Protein AF-A0A7S1S7K6-F1 (afdb_monomer)

Sequence (291 aa):
SNSEASPALLRSWQHMASEALSNLPAGALDLHRSSCEELQIARVYHRHQTQISLLNGYNSGDDQSDEDEEEGRLFTERYHHDNGRQKYFRTYQAVPAKGPHPAYQRMIEEKHFDIGGVCRVDSHFGLGQPYLSRKHFYENQRLKSEQLFFVEDERTMQARKTGHWREYYEGGNIKVEMQYDANGMRCGFCKRYGPDGALEWVKDYTKDYQERVGEFNAKKGKIEFSAAEAAAVLGYLDGKMPKDASEVDRVYRKVCMPLHPDKSPDPDANEKFIEVSRAREVLLRFFSEQK

Secondary structure (DSSP, 8-state):
---PPPTTTTHHHHHHHHHHTTT--TT---TTTS-HHHHHHTT-----------S----TTS--HHHHHHTTS-EEEEEE-TTSSEEEEEEEEEEPP-TTSPPEEEEEEEEEE-TTS-EEEEEEE-TT--EEEEEEE-TTS-EEEEEEEEEEETTTTEEEEEEEEEEE-TTS-EEEEEEE-TTS-EEEEEEEE-TTS-EEEEEE--S-HHHHHHHHHHHHTT-PPPHHHHHHHTT--TTPPPSSHHHHHHHHHHHHHHHSTTT---TTHHHHHHHHHHHHHHHHHHHHHT-

InterPro domains:
  IPR001623 DnaJ domain [PF00226] (244-283)
  IPR001623 DnaJ domain [PS50076] (229-291)
  IPR001623 DnaJ domain [SM00271] (228-288)
  IPR001623 DnaJ domain [cd06257] (242-283)
  IPR036869 Chaperone J-domain superfamily [G3DSA:1.10.287.110] (232-284)
  IPR036869 Chaperone J-domain superfamily [SSF46565] (237-284)

Solvent-accessible surface area (backbone atoms only — not comparable to full-atom values): 16944 Å² total; per-residue (Å²): 134,90,85,86,84,78,78,72,75,68,56,66,64,56,55,65,60,57,67,73,65,74,75,69,62,94,86,67,82,51,88,89,76,56,51,73,68,60,37,53,75,70,68,59,80,80,84,76,79,79,81,80,83,78,72,92,52,78,43,90,87,71,64,59,58,66,60,37,39,74,72,65,60,36,48,74,52,78,40,63,42,98,86,69,38,53,31,34,38,38,32,27,32,80,42,73,58,62,84,99,43,77,56,50,64,40,70,34,36,38,40,35,30,43,96,85,58,41,56,38,37,42,39,38,30,34,68,99,46,58,42,38,38,40,36,31,35,38,90,86,68,39,60,33,31,41,40,34,27,39,46,79,34,73,85,81,62,44,62,43,49,23,47,60,33,39,32,32,38,93,88,61,43,57,31,35,39,38,32,27,37,97,84,44,45,76,29,44,68,30,38,33,32,39,93,88,58,49,78,74,44,78,46,80,38,68,65,53,68,66,57,54,49,47,54,50,49,60,60,56,74,73,68,86,64,54,62,63,55,16,26,40,66,71,68,30,64,93,81,42,71,73,92,45,57,68,53,45,53,55,48,49,55,62,64,43,56,64,33,32,77,94,70,33,92,53,82,60,29,58,55,54,40,54,52,46,54,49,21,46,51,45,44,41,49,52,56,61,75,73,110

Mean predicted aligned error: 18.18 Å

Organism: Alexandrium catenella (NCBI:txid2925)

Radius of gyration: 29.09 Å; Cα contacts (8 Å, |Δi|>4): 433; chains: 1; bounding box: 72×58×82 Å

Structure (mmCIF, N/CA/C/O backbone):
data_AF-A0A7S1S7K6-F1
#
_entry.id   AF-A0A7S1S7K6-F1
#
loop_
_atom_site.group_PDB
_atom_site.id
_atom_site.type_symbol
_atom_site.label_atom_id
_atom_site.label_alt_id
_atom_site.label_comp_id
_atom_site.label_asym_id
_atom_site.label_entity_id
_atom_site.label_seq_id
_atom_site.pdbx_PDB_ins_code
_atom_site.Cartn_x
_atom_site.Cartn_y
_atom_site.Cartn_z
_atom_site.occupancy
_atom_site.B_iso_or_equiv
_atom_site.auth_seq_id
_atom_site.auth_comp_id
_atom_site.auth_asym_id
_atom_site.auth_atom_id
_atom_site.pdbx_PDB_model_num
ATOM 1 N N . SER A 1 1 ? 0.937 37.410 -21.593 1.00 37.62 1 SER A N 1
ATOM 2 C CA . SER A 1 1 ? -0.380 37.816 -22.118 1.00 37.62 1 SER A CA 1
ATOM 3 C C . SER A 1 1 ? -1.032 36.596 -22.743 1.00 37.62 1 SER A C 1
ATOM 5 O O . SER A 1 1 ? -0.425 35.981 -23.607 1.00 37.62 1 SER A O 1
ATOM 7 N N . ASN A 1 2 ? -2.212 36.215 -22.245 1.00 46.38 2 ASN A N 1
ATOM 8 C CA . ASN A 1 2 ? -3.068 35.168 -22.816 1.00 46.38 2 ASN A CA 1
ATOM 9 C C . ASN A 1 2 ? -3.596 35.584 -24.199 1.00 46.38 2 ASN A C 1
ATOM 11 O O . ASN A 1 2 ? -3.828 36.772 -24.421 1.00 46.38 2 ASN A O 1
ATOM 15 N N . SER A 1 3 ? -3.898 34.614 -25.066 1.00 42.06 3 SER A N 1
ATOM 16 C CA . SER A 1 3 ? -4.917 34.781 -26.110 1.00 42.06 3 SER A CA 1
ATOM 17 C C . SER A 1 3 ? -5.749 33.502 -26.242 1.00 42.06 3 SER A C 1
ATOM 19 O O . SER A 1 3 ? -5.249 32.472 -26.690 1.00 42.06 3 SER A O 1
ATOM 21 N N . GLU A 1 4 ? -7.008 33.589 -25.818 1.00 45.12 4 GLU A N 1
ATOM 22 C CA . GLU A 1 4 ? -8.062 32.578 -25.949 1.00 45.12 4 GLU A CA 1
ATOM 23 C C . GLU A 1 4 ? -8.644 32.542 -27.374 1.00 45.12 4 GLU A C 1
ATOM 25 O O . GLU A 1 4 ? -8.721 33.566 -28.056 1.00 45.12 4 GLU A O 1
ATOM 30 N N . ALA A 1 5 ? -9.098 31.361 -27.808 1.00 42.62 5 ALA A N 1
ATOM 31 C CA . ALA A 1 5 ? -9.846 31.158 -29.050 1.00 42.62 5 ALA A CA 1
ATOM 32 C C . ALA A 1 5 ? -11.371 31.298 -28.836 1.00 42.62 5 ALA A C 1
ATOM 34 O O . ALA A 1 5 ? -11.898 31.026 -27.760 1.00 42.62 5 ALA A O 1
ATOM 35 N N . SER A 1 6 ? -12.072 31.744 -29.887 1.00 45.03 6 SER A N 1
ATOM 36 C CA . SER A 1 6 ? -13.402 32.371 -29.835 1.00 45.03 6 SER A CA 1
ATOM 37 C C . SER A 1 6 ? -14.610 31.408 -29.677 1.00 45.03 6 SER A C 1
ATOM 39 O O . SER A 1 6 ? -14.619 30.331 -30.278 1.00 45.03 6 SER A O 1
ATOM 41 N N . PRO A 1 7 ? -15.693 31.809 -28.966 1.00 46.78 7 PRO A N 1
ATOM 42 C CA . PRO A 1 7 ? -16.796 30.945 -28.495 1.00 46.78 7 PRO A CA 1
ATOM 43 C C . PRO A 1 7 ? -17.835 30.497 -29.542 1.00 46.78 7 PRO A C 1
ATOM 45 O O . PRO A 1 7 ? -18.874 29.942 -29.177 1.00 46.78 7 PRO A O 1
ATOM 48 N N . ALA A 1 8 ? -17.628 30.775 -30.830 1.00 45.84 8 ALA A N 1
ATOM 49 C CA . ALA A 1 8 ? -18.658 30.559 -31.852 1.00 45.84 8 ALA A CA 1
ATOM 50 C C . ALA A 1 8 ? -18.812 29.082 -32.271 1.00 45.84 8 ALA A C 1
ATOM 52 O O . ALA A 1 8 ? -19.918 28.645 -32.580 1.00 45.84 8 ALA A O 1
ATOM 53 N N . LEU A 1 9 ? -17.733 28.293 -32.231 1.00 43.66 9 LEU A N 1
ATOM 54 C CA . LEU A 1 9 ? -17.736 26.895 -32.693 1.00 43.66 9 LEU A CA 1
ATOM 55 C C . LEU A 1 9 ? -18.334 25.903 -31.676 1.00 43.66 9 LEU A C 1
ATOM 57 O O . LEU A 1 9 ? -18.841 24.858 -32.068 1.00 43.66 9 LEU A O 1
ATOM 61 N N . LEU A 1 10 ? -18.359 26.251 -30.384 1.00 40.31 10 LEU A N 1
ATOM 62 C CA . LEU A 1 10 ? -18.945 25.427 -29.312 1.00 40.31 10 LEU A CA 1
ATOM 63 C C . LEU A 1 10 ? -20.485 25.429 -29.302 1.00 40.31 10 LEU A C 1
ATOM 65 O O . LEU A 1 10 ? -21.096 24.532 -28.723 1.00 40.31 10 LEU A O 1
ATOM 69 N N . ARG A 1 11 ? -21.132 26.406 -29.955 1.00 43.38 11 ARG A N 1
ATOM 70 C CA . ARG A 1 11 ? -22.598 26.564 -29.905 1.00 43.38 11 ARG A CA 1
ATOM 71 C C . ARG A 1 11 ? -23.362 25.644 -30.859 1.00 43.38 11 ARG A C 1
ATOM 73 O O . ARG A 1 11 ? -24.525 25.355 -30.598 1.00 43.38 11 ARG A O 1
ATOM 80 N N . SER A 1 12 ? -22.747 25.158 -31.939 1.00 43.72 12 SER A N 1
ATOM 81 C CA . SER A 1 12 ? -23.456 24.313 -32.917 1.00 43.72 12 SER A CA 1
ATOM 82 C C . SER A 1 12 ? -23.661 22.873 -32.432 1.00 43.72 12 SER A C 1
ATOM 84 O O . SER A 1 12 ? -24.677 22.259 -32.750 1.00 43.72 12 SER A O 1
ATOM 86 N N . TRP A 1 13 ? -22.758 22.356 -31.595 1.00 37.75 13 TRP A N 1
ATOM 87 C CA . TRP A 1 13 ? -22.842 20.998 -31.042 1.00 37.75 13 TRP A CA 1
ATOM 88 C C . TRP A 1 13 ? -23.876 20.876 -29.913 1.00 37.75 13 TRP A C 1
ATOM 90 O O . TRP A 1 13 ? -24.496 19.827 -29.748 1.00 37.75 13 TRP A O 1
ATOM 100 N N . GLN A 1 14 ? -24.124 21.962 -29.174 1.00 43.00 14 GLN A N 1
ATOM 101 C CA . GLN A 1 14 ? -25.123 21.997 -28.099 1.00 43.00 14 GLN A CA 1
ATOM 102 C C . GLN A 1 14 ? -26.566 21.888 -28.616 1.00 43.00 14 GLN A C 1
ATOM 104 O O . GLN A 1 14 ? -27.420 21.337 -27.922 1.00 43.00 14 GLN A O 1
ATOM 109 N N . HIS A 1 15 ? -26.846 22.360 -29.834 1.00 40.38 15 HIS A N 1
ATOM 110 C CA . HIS A 1 15 ? -28.205 22.330 -30.375 1.00 40.38 15 HIS A CA 1
ATOM 111 C C . HIS A 1 15 ? -28.664 20.927 -30.792 1.00 40.38 15 HIS A C 1
ATOM 113 O O . HIS A 1 15 ? -29.816 20.585 -30.543 1.00 40.38 15 HIS A O 1
ATOM 119 N N . MET A 1 16 ? -27.777 20.079 -31.329 1.00 39.75 16 MET A N 1
ATOM 120 C CA . MET A 1 16 ? -28.169 18.723 -31.748 1.00 39.75 16 MET A CA 1
ATOM 121 C C . MET A 1 16 ? -28.419 17.768 -30.569 1.00 39.75 16 MET A C 1
ATOM 123 O O . MET A 1 16 ? -29.293 16.910 -30.649 1.00 39.75 16 MET A O 1
ATOM 127 N N . ALA A 1 17 ? -27.715 17.938 -29.443 1.00 41.41 17 ALA A N 1
ATOM 128 C CA . ALA A 1 17 ? -27.966 17.144 -28.235 1.00 41.41 17 ALA A CA 1
ATOM 129 C C . ALA A 1 17 ? -29.287 17.532 -27.540 1.00 41.41 17 ALA A C 1
ATOM 131 O O . ALA A 1 17 ? -29.913 16.708 -26.876 1.00 41.41 17 ALA A O 1
ATOM 132 N N . SER A 1 18 ? -29.732 18.781 -27.716 1.00 44.28 18 SER A N 1
ATOM 133 C CA . SER A 1 18 ? -30.951 19.310 -27.098 1.00 44.28 18 SER A CA 1
ATOM 134 C C . SER A 1 18 ? -32.240 18.706 -27.664 1.00 44.28 18 SER A C 1
ATOM 136 O O . SER A 1 18 ? -33.223 18.618 -26.933 1.00 44.28 18 SER A O 1
ATOM 138 N N . GLU A 1 19 ? -32.270 18.310 -28.939 1.00 41.19 19 GLU A N 1
ATOM 139 C CA . GLU A 1 19 ? -33.489 17.778 -29.571 1.00 41.19 19 GLU A CA 1
ATOM 140 C C . GLU A 1 19 ? -33.736 16.294 -29.269 1.00 41.19 19 GLU A C 1
ATOM 142 O O . GLU A 1 19 ? -34.886 15.867 -29.252 1.00 41.19 19 GLU A O 1
ATOM 147 N N . ALA A 1 20 ? -32.699 15.512 -28.950 1.00 45.69 20 ALA A N 1
ATOM 148 C CA . ALA A 1 20 ? -32.858 14.098 -28.591 1.00 45.69 20 ALA A CA 1
ATOM 149 C C . ALA A 1 20 ? -33.352 13.881 -27.142 1.00 45.69 20 ALA A C 1
ATOM 151 O O . ALA A 1 20 ? -33.878 12.817 -26.820 1.00 45.69 20 ALA A O 1
ATOM 152 N N . LEU A 1 21 ? -33.209 14.887 -26.270 1.00 44.03 21 LEU A N 1
ATOM 153 C CA . LEU A 1 21 ? -33.553 14.824 -24.840 1.00 44.03 21 LEU A CA 1
ATOM 154 C C . LEU A 1 21 ? -35.007 15.217 -24.520 1.00 44.03 21 LEU A C 1
ATOM 156 O O . LEU A 1 21 ? -35.441 15.082 -23.379 1.00 44.03 21 LEU A O 1
ATOM 160 N N . SER A 1 22 ? -35.778 15.703 -25.496 1.00 48.22 22 SER A N 1
ATOM 161 C CA . SER A 1 22 ? -37.138 16.219 -25.273 1.00 48.22 22 SER A CA 1
ATOM 162 C C . SER A 1 22 ?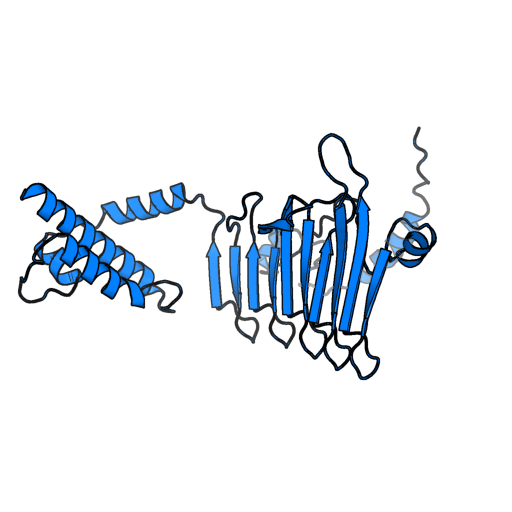 -38.235 15.143 -25.214 1.00 48.22 22 SER A C 1
ATOM 164 O O . SER A 1 22 ? -39.386 15.480 -24.955 1.00 48.22 22 SER A O 1
ATOM 166 N N . ASN A 1 23 ? -37.892 13.860 -25.392 1.00 50.25 23 ASN A N 1
ATOM 167 C CA . ASN A 1 23 ? -38.850 12.744 -25.458 1.00 50.25 23 ASN A CA 1
ATOM 168 C C . ASN A 1 23 ? -38.707 11.712 -24.322 1.00 50.25 23 ASN A C 1
ATOM 170 O O . ASN A 1 23 ? -39.008 10.532 -24.510 1.00 50.25 23 ASN A O 1
ATOM 174 N N . LEU A 1 24 ? -38.261 12.121 -23.130 1.00 51.03 24 LEU A N 1
ATOM 175 C CA . LEU A 1 24 ? -38.328 11.239 -21.961 1.00 51.03 24 LEU A CA 1
ATOM 176 C C . LEU A 1 24 ? -39.792 11.090 -21.489 1.00 51.03 24 LEU A C 1
ATOM 178 O O . LEU A 1 24 ? -40.491 12.096 -21.345 1.00 51.03 24 LEU A O 1
ATOM 182 N N . PRO A 1 25 ? -40.288 9.862 -21.247 1.00 50.22 25 PRO A N 1
ATOM 183 C CA . PRO A 1 25 ? -41.650 9.646 -20.767 1.00 50.22 25 PRO A CA 1
ATOM 184 C C . PRO A 1 25 ? -41.848 10.247 -19.368 1.00 50.22 25 PRO A C 1
ATOM 186 O O . PRO A 1 25 ? -40.935 10.253 -18.540 1.00 50.22 25 PRO A O 1
ATOM 189 N N . ALA A 1 26 ? -43.060 10.741 -19.098 1.00 46.44 26 ALA A N 1
ATOM 190 C CA . ALA A 1 26 ? -43.412 11.378 -17.831 1.00 46.44 26 ALA A CA 1
ATOM 191 C C . ALA A 1 26 ? -43.138 10.433 -16.642 1.00 46.44 26 ALA A C 1
ATOM 193 O O . ALA A 1 26 ? -43.781 9.392 -16.511 1.00 46.44 26 ALA A O 1
ATOM 194 N N . GLY A 1 27 ? -42.168 10.802 -15.797 1.00 56.09 27 GLY A N 1
ATOM 195 C CA . GLY A 1 27 ? -41.709 10.016 -14.643 1.00 56.09 27 GLY A CA 1
ATOM 196 C C . GLY A 1 27 ? -40.282 9.456 -14.750 1.00 56.09 27 GLY A C 1
ATOM 197 O O . GLY A 1 27 ? -39.795 8.886 -13.777 1.00 56.09 27 GLY A O 1
ATOM 198 N N . ALA A 1 28 ? -39.594 9.618 -15.884 1.00 49.66 28 ALA A N 1
ATOM 199 C CA . ALA A 1 28 ? -38.178 9.267 -16.010 1.00 49.66 28 ALA A CA 1
ATOM 200 C C . ALA A 1 28 ? -37.267 10.360 -15.411 1.00 49.66 28 ALA A C 1
ATOM 202 O O . ALA A 1 28 ? -37.459 11.547 -15.668 1.00 49.66 28 ALA A O 1
ATOM 203 N N . LEU A 1 29 ? -36.273 9.952 -14.614 1.00 49.00 29 LEU A N 1
ATOM 204 C CA . LEU A 1 29 ? -35.295 10.842 -13.977 1.00 49.00 29 LEU A CA 1
ATOM 205 C C . LEU A 1 29 ? -34.155 11.161 -14.962 1.00 49.00 29 LEU A C 1
ATOM 207 O O . LEU A 1 29 ? -33.477 10.248 -15.434 1.00 49.00 29 LEU A O 1
ATOM 211 N N . ASP A 1 30 ? -33.933 12.440 -15.268 1.00 62.78 30 ASP A N 1
ATOM 212 C CA . ASP A 1 30 ? -32.821 12.891 -16.114 1.00 62.78 30 ASP A CA 1
ATOM 213 C C . ASP A 1 30 ? -31.560 13.071 -15.258 1.00 62.78 30 ASP A C 1
ATOM 215 O O . ASP A 1 30 ? -31.391 14.081 -14.577 1.00 62.78 30 ASP A O 1
ATOM 219 N N . LEU A 1 31 ? -30.646 12.099 -15.312 1.00 46.97 31 LEU A N 1
ATOM 220 C CA . LEU A 1 31 ? -29.424 12.084 -14.497 1.00 46.97 31 LEU A CA 1
ATOM 221 C C . LEU A 1 31 ? -28.515 13.310 -14.700 1.00 46.97 31 LEU A C 1
ATOM 223 O O . LEU A 1 31 ? -27.678 13.585 -13.842 1.00 46.97 31 LEU A O 1
ATOM 227 N N . HIS A 1 32 ? -28.650 14.033 -15.816 1.00 48.22 32 HIS A N 1
ATOM 228 C CA . HIS A 1 32 ? -27.803 15.180 -16.143 1.00 48.22 32 HIS A CA 1
ATOM 229 C C . HIS A 1 32 ? -28.437 16.529 -15.791 1.00 48.22 32 HIS A C 1
ATOM 231 O O . HIS A 1 32 ? -27.714 17.519 -15.669 1.00 48.22 32 HIS A O 1
ATOM 237 N N . ARG A 1 33 ? -29.765 16.584 -15.633 1.00 52.34 33 ARG A N 1
ATOM 238 C CA . ARG A 1 33 ? -30.502 17.813 -15.289 1.00 52.34 33 ARG A CA 1
ATOM 239 C C . ARG A 1 33 ? -31.132 17.794 -13.899 1.00 52.34 33 ARG A C 1
ATOM 241 O O . ARG A 1 33 ? -31.390 18.870 -13.365 1.00 52.34 33 ARG A O 1
ATOM 248 N N . SER A 1 34 ? -31.385 16.619 -13.325 1.00 58.56 34 SER A N 1
ATOM 249 C CA . SER A 1 34 ? -31.979 16.488 -11.994 1.00 58.56 34 SER A CA 1
ATOM 250 C C . SER A 1 34 ? -31.049 17.020 -10.909 1.00 58.56 34 SER A C 1
ATOM 252 O O . SER A 1 34 ? -29.834 16.810 -10.929 1.00 58.56 34 SER A O 1
ATOM 254 N N . SER A 1 35 ? -31.636 17.720 -9.942 1.00 57.41 35 SER A N 1
ATOM 255 C CA . SER A 1 35 ? -30.901 18.246 -8.798 1.00 57.41 35 SER A CA 1
ATOM 256 C C . SER A 1 35 ? -30.403 17.120 -7.885 1.00 57.41 35 SER A C 1
ATOM 258 O O . SER A 1 35 ? -30.927 16.003 -7.868 1.00 57.41 35 SER A O 1
ATOM 260 N N . CYS A 1 36 ? -29.381 17.423 -7.080 1.00 43.59 36 CYS A N 1
ATOM 261 C CA . CYS A 1 36 ? -28.809 16.469 -6.129 1.00 43.59 36 CYS A CA 1
ATOM 262 C C . CYS A 1 36 ? -29.862 15.946 -5.130 1.00 43.59 36 CYS A C 1
ATOM 264 O O . CYS A 1 36 ? -29.853 14.768 -4.785 1.00 43.59 36 CYS A O 1
ATOM 266 N N . GLU A 1 37 ? -30.805 16.793 -4.711 1.00 47.59 37 GLU A N 1
ATOM 267 C CA . GLU A 1 37 ? -31.884 16.436 -3.780 1.00 47.59 37 GLU A CA 1
ATOM 268 C C . GLU A 1 37 ? -32.899 15.473 -4.421 1.00 47.59 37 GLU A C 1
ATOM 270 O O . GLU A 1 37 ? -33.288 14.483 -3.801 1.00 47.59 37 GLU A O 1
ATOM 275 N N . GLU A 1 38 ? -33.258 15.679 -5.692 1.00 50.22 38 GLU A N 1
ATOM 276 C CA . GLU A 1 38 ? -34.143 14.775 -6.446 1.00 50.22 38 GLU A CA 1
ATOM 277 C C . GLU A 1 38 ? -33.496 13.400 -6.682 1.00 50.22 38 GLU A C 1
ATOM 279 O O . GLU A 1 38 ? -34.147 12.364 -6.518 1.00 50.22 38 GLU A O 1
ATOM 284 N N . LEU A 1 39 ? -32.194 13.372 -6.993 1.00 48.47 39 LEU A N 1
ATOM 285 C CA . LEU A 1 39 ? -31.417 12.136 -7.161 1.00 48.47 39 LEU A CA 1
ATOM 286 C C . LEU A 1 39 ? -31.282 11.353 -5.839 1.00 48.47 39 LEU A C 1
ATOM 288 O O . LEU A 1 39 ? -31.309 10.118 -5.838 1.00 48.47 39 LEU A O 1
ATOM 292 N N . GLN A 1 40 ? -31.202 12.059 -4.705 1.00 43.53 40 GLN A N 1
ATOM 293 C CA . GLN A 1 40 ? -31.168 11.466 -3.363 1.00 43.53 40 GLN A CA 1
ATOM 294 C C . GLN A 1 40 ? -32.518 10.873 -2.944 1.00 43.53 40 GLN A C 1
ATOM 296 O O . GLN A 1 40 ? -32.550 9.765 -2.402 1.00 43.53 40 GLN A O 1
ATOM 301 N N . ILE A 1 41 ? -33.632 11.555 -3.232 1.00 52.16 41 ILE A N 1
ATOM 302 C CA . ILE A 1 41 ? -34.987 11.033 -2.981 1.00 52.16 41 ILE A CA 1
ATOM 303 C C . ILE A 1 41 ? -35.229 9.754 -3.801 1.00 52.16 41 ILE A C 1
ATOM 305 O O . ILE A 1 41 ? -35.815 8.795 -3.295 1.00 52.16 41 ILE A O 1
ATOM 309 N N . ALA A 1 42 ? -34.693 9.692 -5.026 1.00 43.62 42 ALA A N 1
ATOM 310 C CA . ALA A 1 42 ? -34.748 8.517 -5.898 1.00 43.62 42 ALA A CA 1
ATOM 311 C C . ALA A 1 42 ? -33.760 7.386 -5.525 1.00 43.62 42 ALA A C 1
ATOM 313 O O . ALA A 1 42 ? -33.732 6.357 -6.200 1.00 43.62 42 ALA A O 1
ATOM 314 N N . ARG A 1 43 ? -32.961 7.540 -4.453 1.00 40.28 43 ARG A N 1
ATOM 315 C CA . ARG A 1 43 ? -31.934 6.577 -3.990 1.00 40.28 43 ARG A CA 1
ATOM 316 C C . ARG A 1 43 ? -30.886 6.207 -5.052 1.00 40.28 43 ARG A C 1
ATOM 318 O O . ARG A 1 43 ? -30.337 5.104 -5.028 1.00 40.28 43 ARG A O 1
ATOM 325 N N . VAL A 1 44 ? -30.577 7.125 -5.967 1.00 40.84 44 VAL A N 1
ATOM 326 C CA . VAL A 1 44 ? -29.521 6.940 -6.971 1.00 40.84 44 VAL A CA 1
ATOM 327 C C . VAL A 1 44 ? -28.198 7.446 -6.392 1.00 40.84 44 VAL A C 1
ATOM 329 O O . VAL A 1 44 ? -27.937 8.644 -6.340 1.00 40.84 44 VAL A O 1
ATOM 332 N N . TYR A 1 45 ? -27.341 6.529 -5.937 1.00 40.94 45 TYR A N 1
ATOM 333 C CA . TYR A 1 45 ? -26.030 6.866 -5.374 1.00 40.94 45 TYR A CA 1
ATOM 334 C C . TYR A 1 45 ? -24.938 6.751 -6.446 1.00 40.94 45 TYR A C 1
ATOM 336 O O . TYR A 1 45 ? -24.357 5.683 -6.644 1.00 40.94 45 TYR A O 1
ATOM 344 N N . HIS A 1 46 ? -24.617 7.850 -7.134 1.00 40.50 46 HIS A N 1
ATOM 345 C CA . HIS A 1 46 ? -23.426 7.890 -7.985 1.00 40.50 46 HIS A CA 1
ATOM 346 C C . HIS A 1 46 ? -22.168 8.003 -7.119 1.00 40.50 46 HIS A C 1
ATOM 348 O O . HIS A 1 46 ? -21.864 9.049 -6.547 1.00 40.50 46 HIS A O 1
ATOM 354 N N . ARG A 1 47 ? -21.395 6.917 -7.043 1.00 35.00 47 ARG A N 1
ATOM 355 C CA . ARG A 1 47 ? -20.023 6.944 -6.526 1.00 35.00 47 ARG A CA 1
ATOM 356 C C . ARG A 1 47 ? -19.124 7.545 -7.608 1.00 35.00 47 ARG A C 1
ATOM 358 O O . ARG A 1 47 ? -18.481 6.808 -8.347 1.00 35.00 47 ARG A O 1
ATOM 365 N N . HIS A 1 48 ? -19.100 8.871 -7.742 1.00 40.16 48 HIS A N 1
ATOM 366 C CA . HIS A 1 48 ? -18.119 9.497 -8.625 1.00 40.16 48 HIS A CA 1
ATOM 367 C C . HIS A 1 48 ? -16.762 9.514 -7.918 1.00 40.16 48 HIS A C 1
ATOM 369 O O . HIS A 1 48 ? -16.535 10.256 -6.964 1.00 40.16 48 HIS A O 1
ATOM 375 N N . GLN A 1 49 ? -15.855 8.654 -8.376 1.00 37.44 49 GLN A N 1
ATOM 376 C CA . GLN A 1 49 ? -14.431 8.803 -8.122 1.00 37.44 49 GLN A CA 1
ATOM 377 C C . GLN A 1 49 ? -13.970 10.005 -8.949 1.00 37.44 49 GLN A C 1
ATOM 379 O O . GLN A 1 49 ? -13.919 9.939 -10.176 1.00 37.44 49 GLN A O 1
ATOM 384 N N . THR A 1 50 ? -13.706 11.132 -8.296 1.00 34.28 50 THR A N 1
ATOM 385 C CA . THR A 1 50 ? -13.009 12.255 -8.925 1.00 34.28 50 THR A CA 1
ATOM 386 C C . THR A 1 50 ? -11.530 11.898 -8.947 1.00 34.28 50 THR A C 1
ATOM 388 O O . THR A 1 50 ? -10.858 11.948 -7.917 1.00 34.28 50 THR A O 1
ATOM 391 N N . GLN A 1 51 ? -11.017 11.484 -10.105 1.00 32.09 51 GLN A N 1
ATOM 392 C CA . GLN A 1 51 ? -9.579 11.368 -10.305 1.00 32.09 51 GLN A CA 1
ATOM 393 C C . GLN A 1 51 ? -9.031 12.780 -10.518 1.00 32.09 51 GLN A C 1
ATOM 395 O O . GLN A 1 51 ? -9.061 13.333 -11.612 1.00 32.09 51 GLN A O 1
ATOM 400 N N . ILE A 1 52 ? -8.589 13.389 -9.422 1.00 29.95 52 ILE A N 1
ATOM 401 C CA . ILE A 1 52 ? -7.767 14.591 -9.452 1.00 29.95 52 ILE A CA 1
ATOM 402 C C . ILE A 1 52 ? -6.391 14.152 -9.973 1.00 29.95 52 ILE A C 1
ATOM 404 O O . ILE A 1 52 ? -5.562 13.648 -9.217 1.00 29.95 52 ILE A O 1
ATOM 408 N N . SER A 1 53 ? -6.164 14.284 -11.279 1.00 33.53 53 SER A N 1
ATOM 409 C CA . SER A 1 53 ? -4.831 14.149 -11.869 1.00 33.53 53 SER A CA 1
ATOM 410 C C . SER A 1 53 ? -4.048 15.427 -11.584 1.00 33.53 53 SER A C 1
ATOM 412 O O . SER A 1 53 ? -4.152 16.412 -12.313 1.00 33.53 53 SER A O 1
ATOM 414 N N . LEU A 1 54 ? -3.292 15.431 -10.488 1.00 31.25 54 LEU A N 1
ATOM 415 C CA . LEU A 1 54 ? -2.317 16.481 -10.210 1.00 31.25 54 LEU A CA 1
ATOM 416 C C . LEU A 1 54 ? -0.973 16.104 -10.843 1.00 31.25 54 LEU A C 1
ATOM 418 O O . LEU A 1 54 ? -0.289 15.213 -10.356 1.00 31.25 54 LEU A O 1
ATOM 422 N N . LEU A 1 55 ? -0.628 16.874 -11.881 1.00 33.22 55 LEU A N 1
ATOM 423 C CA . LEU A 1 55 ? 0.720 17.232 -12.344 1.00 33.22 55 LEU A CA 1
ATOM 424 C C . LEU A 1 55 ? 1.586 16.107 -12.942 1.00 33.22 55 LEU A C 1
ATOM 426 O O . LEU A 1 55 ? 2.106 15.255 -12.228 1.00 33.22 55 LEU A O 1
ATOM 430 N N . ASN A 1 56 ? 1.765 16.200 -14.269 1.00 40.22 56 ASN A N 1
ATOM 431 C CA . ASN A 1 56 ? 2.742 15.538 -15.146 1.00 40.22 56 ASN A CA 1
ATOM 432 C C . ASN A 1 56 ? 3.718 14.597 -14.427 1.00 40.22 56 ASN A C 1
ATOM 434 O O . ASN A 1 56 ? 4.786 15.004 -13.972 1.00 40.22 56 ASN A O 1
ATOM 438 N N . GLY A 1 57 ? 3.326 13.330 -14.354 1.00 45.44 57 GLY A N 1
ATOM 439 C CA . GLY A 1 57 ? 4.187 12.211 -14.011 1.00 45.44 57 GLY A CA 1
ATOM 440 C C . GLY A 1 57 ? 4.144 11.202 -15.151 1.00 45.44 57 GLY A C 1
ATOM 441 O O . GLY A 1 57 ? 3.156 11.132 -15.882 1.00 45.44 57 GLY A O 1
ATOM 442 N N . TYR A 1 58 ? 5.232 10.457 -15.295 1.00 48.41 58 TYR A N 1
ATOM 443 C CA . TYR A 1 58 ? 5.393 9.373 -16.256 1.00 48.41 58 TYR A CA 1
ATOM 444 C C . TYR A 1 58 ? 4.181 8.426 -16.214 1.00 48.41 58 TYR A C 1
ATOM 446 O O . TYR A 1 58 ? 3.907 7.803 -15.187 1.00 48.41 58 TYR A O 1
ATOM 454 N N . ASN A 1 59 ? 3.409 8.363 -17.299 1.00 44.88 59 ASN A N 1
ATOM 455 C CA . ASN A 1 59 ? 2.272 7.459 -17.434 1.00 44.88 59 ASN A CA 1
ATOM 456 C C . ASN A 1 59 ? 2.701 6.339 -18.378 1.00 44.88 59 ASN A C 1
ATOM 458 O O . ASN A 1 59 ? 3.019 6.617 -19.526 1.00 44.88 59 ASN A O 1
ATOM 462 N N . SER A 1 60 ? 2.677 5.083 -17.930 1.00 48.91 60 SER A N 1
ATOM 463 C CA . SER A 1 60 ? 3.168 3.933 -18.712 1.00 48.91 60 SER A CA 1
ATOM 464 C C . SER A 1 60 ? 2.409 3.680 -20.029 1.00 48.91 60 SER A C 1
ATOM 466 O O . SER A 1 60 ? 2.722 2.736 -20.743 1.00 48.91 60 SER A O 1
ATOM 468 N N . GLY A 1 61 ? 1.339 4.435 -20.306 1.00 44.41 61 GLY A N 1
ATOM 469 C CA . GLY A 1 61 ? 0.608 4.416 -21.578 1.00 44.41 61 GLY A CA 1
ATOM 470 C C . GLY A 1 61 ? 1.067 5.470 -22.595 1.00 44.41 61 GLY A C 1
ATOM 471 O O . GLY A 1 61 ? 0.778 5.302 -23.772 1.00 44.41 61 GLY A O 1
ATOM 472 N N . ASP A 1 62 ? 1.784 6.504 -22.146 1.00 48.00 62 ASP A N 1
ATOM 473 C CA . ASP A 1 62 ? 2.429 7.545 -22.964 1.00 48.00 62 ASP A CA 1
ATOM 474 C C . ASP A 1 62 ? 3.947 7.461 -22.732 1.00 48.00 62 ASP A C 1
ATOM 476 O O . ASP A 1 62 ? 4.592 8.393 -22.249 1.00 48.00 62 ASP A O 1
ATOM 480 N N . ASP A 1 63 ? 4.488 6.267 -22.968 1.00 56.19 63 ASP A N 1
ATOM 481 C CA . ASP A 1 63 ? 5.850 5.895 -22.605 1.00 56.19 63 ASP A CA 1
ATOM 482 C C . ASP A 1 63 ? 6.860 6.496 -23.599 1.00 56.19 63 ASP A C 1
ATOM 484 O O . ASP A 1 63 ? 7.045 5.982 -24.699 1.00 56.19 63 ASP A O 1
ATOM 488 N N . GLN A 1 64 ? 7.498 7.611 -23.229 1.00 58.69 64 GLN A N 1
ATOM 489 C CA . GLN A 1 64 ? 8.694 8.124 -23.917 1.00 58.69 64 GLN A CA 1
ATOM 490 C C . GLN A 1 64 ? 9.984 7.443 -23.404 1.00 58.69 64 GLN A C 1
ATOM 492 O O . GLN A 1 64 ? 11.070 7.996 -23.573 1.00 58.69 64 GLN A O 1
ATOM 497 N N . SER A 1 65 ? 9.891 6.253 -22.780 1.00 63.41 65 SER A N 1
ATOM 498 C CA . SER A 1 65 ? 11.041 5.467 -22.288 1.00 63.41 65 SER A CA 1
ATOM 499 C C . SER A 1 65 ? 12.157 5.358 -23.308 1.00 63.41 65 SER A C 1
ATOM 501 O O . SER A 1 65 ? 13.327 5.477 -22.960 1.00 63.41 65 SER A O 1
ATOM 503 N N . ASP A 1 66 ? 11.780 5.096 -24.556 1.00 66.19 66 ASP A N 1
ATOM 504 C CA . ASP A 1 66 ? 12.716 4.730 -25.607 1.00 66.19 66 ASP A CA 1
ATOM 505 C C . ASP A 1 66 ? 13.571 5.945 -25.994 1.00 66.19 66 ASP A C 1
ATOM 507 O O . ASP A 1 66 ? 14.788 5.826 -26.111 1.00 66.19 66 ASP A O 1
ATOM 511 N N . GLU A 1 67 ? 12.963 7.134 -26.067 1.00 70.31 67 GLU A N 1
ATOM 512 C CA . GLU A 1 67 ? 13.670 8.400 -26.304 1.00 70.31 67 GLU A CA 1
ATOM 513 C C . GLU A 1 67 ? 14.592 8.755 -25.119 1.00 70.31 67 GLU A C 1
ATOM 515 O O . GLU A 1 67 ? 15.754 9.113 -25.315 1.00 70.31 67 GLU A O 1
ATOM 520 N N . ASP A 1 68 ? 14.123 8.601 -23.874 1.00 75.25 68 ASP A N 1
ATOM 521 C CA . ASP A 1 68 ? 14.929 8.878 -22.673 1.00 75.25 68 ASP A CA 1
ATOM 522 C C . ASP A 1 68 ? 16.082 7.864 -22.470 1.00 75.25 68 ASP A C 1
ATOM 524 O O . ASP A 1 68 ? 17.134 8.222 -21.918 1.00 75.25 68 ASP A O 1
ATOM 528 N N . GLU A 1 69 ? 15.913 6.607 -22.901 1.00 77.00 69 GLU A N 1
ATOM 529 C CA . GLU A 1 69 ? 16.978 5.594 -22.971 1.00 77.00 69 GLU A CA 1
ATOM 530 C C . GLU A 1 69 ? 18.019 5.967 -24.039 1.00 77.00 69 GLU A C 1
ATOM 532 O O . GLU A 1 69 ? 19.221 5.932 -23.759 1.00 77.00 69 GLU A O 1
ATOM 537 N N . GLU A 1 70 ? 17.586 6.373 -25.237 1.00 76.62 70 GLU A N 1
ATOM 538 C CA . GLU A 1 70 ? 18.471 6.807 -26.329 1.00 76.62 70 GLU A CA 1
ATOM 539 C C . GLU A 1 70 ? 19.281 8.063 -25.968 1.00 76.62 70 GLU A C 1
ATOM 541 O O . GLU A 1 70 ? 20.469 8.160 -26.293 1.00 76.62 70 GLU A O 1
ATOM 546 N N . GLU A 1 71 ? 18.678 9.001 -25.234 1.00 81.38 71 GLU A N 1
ATOM 547 C CA . GLU A 1 71 ? 19.354 10.19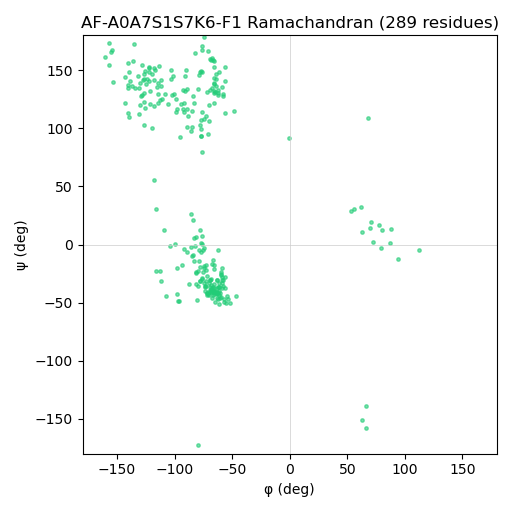1 -24.706 1.00 81.38 71 GLU A CA 1
ATOM 548 C C . GLU A 1 71 ? 20.264 9.899 -23.492 1.00 81.38 71 GLU A C 1
ATOM 550 O O . GLU A 1 71 ? 20.960 10.796 -23.002 1.00 81.38 71 GLU A O 1
ATOM 555 N N . GLY A 1 72 ? 20.279 8.660 -22.986 1.00 79.12 72 GLY A N 1
ATOM 556 C CA . GLY A 1 72 ? 21.099 8.236 -21.847 1.00 79.12 72 GLY A CA 1
ATOM 557 C C . GLY A 1 72 ? 20.644 8.799 -20.496 1.00 79.12 72 GLY A C 1
ATOM 558 O O . GLY A 1 72 ? 21.431 8.840 -19.543 1.00 79.12 72 GLY A O 1
ATOM 559 N N . ARG A 1 73 ? 19.392 9.263 -20.396 1.00 81.56 73 ARG A N 1
ATOM 560 C CA . ARG A 1 73 ? 18.793 9.765 -19.147 1.00 81.56 73 ARG A CA 1
ATOM 561 C C . ARG A 1 73 ? 18.281 8.631 -18.268 1.00 81.56 73 ARG A C 1
ATOM 563 O O . ARG A 1 73 ? 18.343 8.738 -17.038 1.00 81.56 73 ARG A O 1
ATOM 570 N N . LEU A 1 74 ? 17.796 7.565 -18.897 1.00 87.19 74 LEU A N 1
ATOM 571 C CA . LEU A 1 74 ? 17.340 6.340 -18.256 1.00 87.19 74 LEU A CA 1
ATOM 572 C C . LEU A 1 74 ? 18.186 5.151 -18.708 1.00 87.19 74 LEU A C 1
ATOM 574 O O . LEU A 1 74 ? 18.736 5.124 -19.804 1.00 87.19 74 LEU A O 1
ATOM 578 N N . PHE A 1 75 ? 18.291 4.160 -17.831 1.00 90.06 75 PHE A N 1
ATOM 579 C CA . PHE A 1 75 ? 18.991 2.913 -18.097 1.00 90.06 75 PHE A CA 1
ATOM 580 C C . PHE A 1 75 ? 18.071 1.753 -17.757 1.00 90.06 75 PHE A C 1
ATOM 582 O O . PHE A 1 75 ? 17.552 1.692 -16.638 1.00 90.06 75 PHE A O 1
ATOM 589 N N . THR A 1 76 ? 17.917 0.816 -18.691 1.00 92.00 76 THR A N 1
ATOM 590 C CA . THR A 1 76 ? 17.082 -0.368 -18.491 1.00 92.00 76 THR A CA 1
ATOM 591 C C . THR A 1 76 ? 17.900 -1.646 -18.559 1.00 92.00 76 THR A C 1
ATOM 593 O O . THR A 1 76 ? 18.486 -1.999 -19.583 1.00 92.00 76 THR A O 1
ATOM 596 N N . GLU A 1 77 ? 17.893 -2.387 -17.457 1.00 94.50 77 GLU A N 1
ATOM 597 C CA . GLU A 1 77 ? 18.489 -3.714 -17.366 1.00 94.50 77 GLU A CA 1
ATOM 598 C C . GLU A 1 77 ? 17.403 -4.778 -17.520 1.00 94.50 77 GLU A C 1
ATOM 600 O O . GLU A 1 77 ? 16.422 -4.788 -16.774 1.00 94.50 77 GLU A O 1
ATOM 605 N N . ARG A 1 78 ? 17.591 -5.696 -18.474 1.00 94.69 78 ARG A N 1
ATOM 606 C CA . ARG A 1 78 ? 16.635 -6.763 -18.800 1.00 94.69 78 ARG A CA 1
ATOM 607 C C . ARG A 1 78 ? 17.243 -8.126 -18.474 1.00 94.69 78 ARG A C 1
ATOM 609 O O . ARG A 1 78 ? 18.346 -8.446 -18.912 1.00 94.69 78 ARG A O 1
ATOM 616 N N . TYR A 1 79 ? 16.502 -8.949 -17.745 1.00 96.06 79 TYR A N 1
ATOM 617 C CA . TYR A 1 79 ? 16.895 -10.301 -17.358 1.00 96.06 79 TYR A CA 1
ATOM 618 C C . TYR A 1 79 ? 15.913 -11.305 -17.944 1.00 96.06 79 TYR A C 1
ATOM 620 O O . TYR A 1 79 ? 14.708 -11.060 -17.956 1.00 96.06 79 TYR A O 1
ATOM 628 N N . HIS A 1 80 ? 16.417 -12.453 -18.390 1.00 96.06 80 HIS A N 1
ATOM 629 C CA . HIS A 1 80 ? 15.629 -13.476 -19.075 1.00 96.06 80 HIS A CA 1
ATOM 630 C C . HIS A 1 80 ? 15.705 -14.815 -18.335 1.00 96.06 80 HIS A C 1
ATOM 632 O O . HIS A 1 80 ? 16.664 -15.094 -17.616 1.00 96.06 80 HIS A O 1
ATOM 638 N N . HIS A 1 81 ? 14.663 -15.625 -18.488 1.00 92.50 81 HIS A N 1
ATOM 639 C CA . HIS A 1 81 ? 14.642 -17.035 -18.110 1.00 92.50 81 HIS A CA 1
ATOM 640 C C . HIS A 1 81 ? 15.409 -17.873 -19.142 1.00 92.50 81 HIS A C 1
ATOM 642 O O . HIS A 1 81 ? 15.643 -17.426 -20.266 1.00 92.50 81 HIS A O 1
ATOM 648 N N . ASP A 1 82 ? 15.701 -19.130 -18.806 1.00 94.62 82 ASP A N 1
ATOM 649 C CA . ASP A 1 82 ? 16.399 -20.075 -19.696 1.00 94.62 82 ASP A CA 1
ATOM 650 C C . ASP A 1 82 ? 15.651 -20.332 -21.017 1.00 94.62 82 ASP A C 1
ATOM 652 O O . ASP A 1 82 ? 16.252 -20.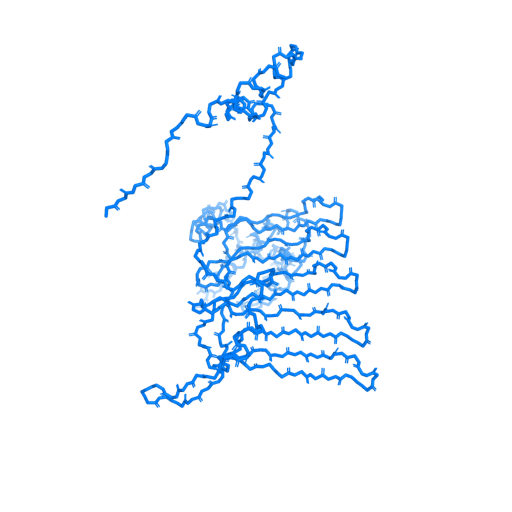686 -22.027 1.00 94.62 82 ASP A O 1
ATOM 656 N N . ASN A 1 83 ? 14.330 -20.124 -21.033 1.00 92.56 83 ASN A N 1
ATOM 657 C CA . ASN A 1 83 ? 13.493 -20.245 -22.230 1.00 92.56 83 ASN A CA 1
ATOM 658 C C . ASN A 1 83 ? 13.481 -18.979 -23.113 1.00 92.56 83 ASN A C 1
ATOM 660 O O . ASN A 1 83 ? 12.688 -18.901 -24.051 1.00 92.56 83 ASN A O 1
ATOM 664 N N . GLY A 1 84 ? 14.295 -17.972 -22.789 1.00 92.62 84 GLY A N 1
ATOM 665 C CA . GLY A 1 84 ? 14.397 -16.710 -23.522 1.00 92.62 84 GLY A CA 1
ATOM 666 C C . GLY A 1 84 ? 13.294 -15.693 -23.221 1.00 92.62 84 GLY A C 1
ATOM 667 O O . GLY A 1 84 ? 13.356 -14.576 -23.728 1.00 92.62 84 GLY A O 1
ATOM 668 N N . ARG A 1 85 ? 12.294 -16.018 -22.392 1.00 90.88 85 ARG A N 1
ATOM 669 C CA . ARG A 1 85 ? 11.284 -15.037 -21.964 1.00 90.88 85 ARG A CA 1
ATOM 670 C C . ARG A 1 85 ? 11.856 -14.096 -20.916 1.00 90.88 85 ARG A C 1
ATOM 672 O O . ARG A 1 85 ? 12.683 -14.497 -20.102 1.00 90.88 85 ARG A O 1
ATOM 679 N N . GLN A 1 86 ? 11.382 -12.855 -20.900 1.00 93.44 86 GLN A N 1
ATOM 680 C CA . GLN A 1 86 ? 11.785 -11.882 -19.891 1.00 93.44 86 GLN A CA 1
ATOM 681 C C . GLN A 1 86 ? 11.367 -12.363 -18.496 1.00 93.44 86 GLN A C 1
ATOM 683 O O . GLN A 1 86 ? 10.244 -12.818 -18.303 1.00 93.44 86 GLN A O 1
ATOM 688 N N . LYS A 1 87 ? 12.294 -12.289 -17.543 1.00 94.31 87 LYS A N 1
ATOM 689 C CA . LYS A 1 87 ? 12.113 -12.635 -16.129 1.00 94.31 87 LYS A CA 1
ATOM 690 C C . LYS A 1 87 ? 11.800 -11.403 -15.306 1.00 94.31 87 LYS A C 1
ATOM 692 O O . LYS A 1 87 ? 10.866 -11.405 -14.517 1.00 94.31 87 LYS A O 1
ATOM 697 N N . TYR A 1 88 ? 12.582 -10.353 -15.487 1.00 95.56 88 TYR A N 1
ATOM 698 C CA . TYR A 1 88 ? 12.279 -9.034 -14.963 1.00 95.56 88 TYR A CA 1
ATOM 699 C C . TYR A 1 88 ? 13.083 -7.998 -15.733 1.00 95.56 88 TYR A C 1
ATOM 701 O O . TYR A 1 88 ? 14.087 -8.325 -16.370 1.00 95.56 88 TYR A O 1
ATOM 709 N N . PHE A 1 89 ? 12.647 -6.753 -15.657 1.00 93.94 89 PHE A N 1
ATOM 710 C CA . PHE A 1 89 ? 13.493 -5.628 -16.007 1.00 93.94 89 PHE A CA 1
ATOM 711 C C . PHE A 1 89 ? 13.345 -4.533 -14.969 1.00 93.94 89 PHE A C 1
ATOM 713 O O . PHE A 1 89 ? 12.346 -4.475 -14.246 1.00 93.94 89 PHE A O 1
ATOM 720 N N . ARG A 1 90 ? 14.360 -3.681 -14.909 1.00 93.19 90 ARG A N 1
ATOM 721 C CA . ARG A 1 90 ? 14.333 -2.468 -14.108 1.00 93.19 90 ARG A CA 1
ATOM 722 C C . ARG A 1 90 ? 14.863 -1.303 -14.919 1.00 93.19 90 ARG A C 1
ATOM 724 O O . ARG A 1 90 ? 15.911 -1.425 -15.550 1.00 93.19 90 ARG A O 1
ATOM 731 N N . THR A 1 91 ? 14.151 -0.193 -14.843 1.00 91.94 91 THR A N 1
ATOM 732 C CA . THR A 1 91 ? 14.525 1.094 -15.415 1.00 91.94 91 THR A CA 1
ATOM 733 C C . THR A 1 91 ? 14.896 2.020 -14.273 1.00 91.94 91 THR A C 1
ATOM 735 O O . THR A 1 91 ? 14.165 2.142 -13.285 1.00 91.94 91 THR A O 1
ATOM 738 N N . TYR A 1 92 ? 16.054 2.655 -14.373 1.00 90.94 92 TYR A N 1
ATOM 739 C CA . TYR A 1 92 ? 16.564 3.539 -13.337 1.00 90.94 92 TYR A CA 1
ATOM 740 C C . TYR A 1 92 ? 17.233 4.773 -13.928 1.00 90.94 92 TYR A C 1
ATOM 742 O O . TYR A 1 92 ? 17.736 4.773 -15.049 1.00 90.94 92 TYR A O 1
ATOM 750 N N . GLN A 1 93 ? 17.284 5.824 -13.119 1.00 89.81 93 GLN A N 1
ATOM 751 C CA . GLN A 1 93 ? 18.050 7.027 -13.398 1.00 89.81 93 GLN A CA 1
ATOM 752 C C . GLN A 1 93 ? 19.344 7.003 -12.581 1.00 89.81 93 GLN A C 1
ATOM 754 O O . GLN A 1 93 ? 19.320 6.805 -11.361 1.00 89.81 93 GLN A O 1
ATOM 759 N N . ALA A 1 94 ? 20.484 7.219 -13.236 1.00 88.88 94 ALA A N 1
ATOM 760 C CA . ALA A 1 94 ? 21.751 7.409 -12.540 1.00 88.88 94 ALA A CA 1
ATOM 761 C C . ALA A 1 94 ? 21.794 8.822 -11.939 1.00 88.88 94 ALA A C 1
ATOM 763 O O . ALA A 1 94 ? 21.812 9.817 -12.662 1.00 88.88 94 ALA A O 1
ATOM 764 N N . VAL A 1 95 ? 21.814 8.918 -10.610 1.00 86.88 95 VAL A N 1
ATOM 765 C CA . VAL A 1 95 ? 21.865 10.198 -9.902 1.00 86.88 95 VAL A CA 1
ATOM 766 C C . VAL A 1 95 ? 23.317 10.481 -9.505 1.00 86.88 95 VAL A C 1
ATOM 768 O O . VAL A 1 95 ? 23.892 9.727 -8.709 1.00 86.88 95 VAL A O 1
ATOM 771 N N . PRO A 1 96 ? 23.939 11.556 -10.026 1.00 86.50 96 PRO A N 1
ATOM 772 C CA . PRO A 1 96 ? 25.300 11.909 -9.653 1.00 86.50 96 PRO A CA 1
ATOM 773 C C . PRO A 1 96 ? 25.375 12.311 -8.176 1.00 86.50 96 PRO A C 1
ATOM 775 O O . PRO A 1 96 ? 24.387 12.723 -7.561 1.00 86.50 96 PRO A O 1
ATOM 778 N N . ALA A 1 97 ? 26.572 12.217 -7.599 1.00 87.31 97 ALA A N 1
ATOM 779 C CA . ALA A 1 97 ? 26.814 12.672 -6.237 1.00 87.31 97 ALA A CA 1
ATOM 780 C C . ALA A 1 97 ? 26.452 14.162 -6.108 1.00 87.31 97 ALA A C 1
ATOM 782 O O . ALA A 1 97 ? 26.922 14.998 -6.883 1.00 87.31 97 ALA A O 1
ATOM 783 N N . LYS A 1 98 ? 25.617 14.498 -5.121 1.00 81.38 98 LYS A N 1
ATOM 784 C CA . LYS A 1 98 ? 25.219 15.879 -4.823 1.00 81.38 98 LYS A CA 1
ATOM 785 C C . LYS A 1 98 ? 25.517 16.185 -3.361 1.00 81.38 98 LYS A C 1
ATOM 787 O O . LYS A 1 98 ? 24.938 15.578 -2.458 1.00 81.38 98 LYS A O 1
ATOM 792 N N . GLY A 1 99 ? 26.408 17.151 -3.136 1.00 84.94 99 GLY A N 1
ATOM 793 C CA . GLY A 1 99 ? 26.863 17.522 -1.797 1.00 84.94 99 GLY A CA 1
ATOM 794 C C . GLY A 1 99 ? 27.672 16.396 -1.131 1.00 84.94 99 GLY A C 1
ATOM 795 O O . GLY A 1 99 ? 28.470 15.756 -1.809 1.00 84.94 99 GLY A O 1
ATOM 796 N N . PRO A 1 100 ? 27.485 16.132 0.176 1.00 89.12 100 PRO A N 1
ATOM 797 C CA . PRO A 1 100 ? 28.270 15.137 0.915 1.00 89.12 100 PRO A CA 1
ATOM 798 C C . PRO A 1 100 ? 27.863 13.685 0.628 1.00 89.12 100 PRO A C 1
ATOM 800 O O . PRO A 1 100 ? 28.397 12.761 1.236 1.00 89.12 100 PRO A O 1
ATOM 803 N N . HIS A 1 101 ? 26.882 13.462 -0.242 1.00 79.81 101 HIS A N 1
ATOM 804 C CA . HIS A 1 101 ? 26.309 12.145 -0.434 1.00 79.81 101 HIS A CA 1
ATOM 805 C C . HIS A 1 101 ? 26.827 11.445 -1.696 1.00 79.81 101 HIS A C 1
ATOM 807 O O . HIS A 1 101 ? 27.001 12.106 -2.724 1.00 79.81 101 HIS A O 1
ATOM 813 N N . PRO A 1 102 ? 26.990 10.109 -1.660 1.00 85.50 102 PRO A N 1
ATOM 814 C CA . PRO A 1 102 ? 27.440 9.352 -2.818 1.00 85.50 102 PRO A CA 1
ATOM 815 C C . PRO A 1 102 ? 26.400 9.361 -3.946 1.00 85.50 102 PRO A C 1
ATOM 817 O O . PRO A 1 102 ? 25.203 9.588 -3.725 1.00 85.50 102 PRO A O 1
ATOM 820 N N . ALA A 1 103 ? 26.881 9.092 -5.159 1.00 88.56 103 ALA A N 1
ATOM 821 C CA . ALA A 1 103 ? 26.036 8.783 -6.305 1.00 88.56 103 ALA A CA 1
ATOM 822 C C . ALA A 1 103 ? 25.224 7.506 -6.037 1.00 88.56 103 ALA A C 1
ATOM 824 O O . ALA A 1 103 ? 25.680 6.613 -5.319 1.00 88.56 103 ALA A O 1
ATOM 825 N N . TYR A 1 104 ? 24.023 7.427 -6.600 1.00 88.31 104 TYR A N 1
ATOM 826 C CA . TYR A 1 104 ? 23.133 6.277 -6.447 1.00 88.31 104 TYR A CA 1
ATOM 827 C C . TYR A 1 104 ? 22.184 6.166 -7.642 1.00 88.31 104 TYR A C 1
ATOM 829 O O . TYR A 1 104 ? 22.083 7.082 -8.456 1.00 88.31 104 TYR A O 1
ATOM 837 N N . GLN A 1 105 ? 21.501 5.033 -7.763 1.00 89.06 105 GLN A N 1
ATOM 838 C CA . GLN A 1 105 ? 20.488 4.814 -8.792 1.00 89.06 105 GLN A CA 1
ATOM 839 C C . GLN A 1 105 ? 19.102 5.006 -8.184 1.00 89.06 105 GLN A C 1
ATOM 841 O O . GLN A 1 105 ? 18.791 4.407 -7.154 1.00 89.06 105 GLN A O 1
ATOM 846 N N . ARG A 1 106 ? 18.270 5.824 -8.827 1.00 88.00 106 ARG A N 1
ATOM 847 C CA . ARG A 1 106 ? 16.847 5.941 -8.507 1.00 88.00 106 ARG A CA 1
ATOM 848 C C . ARG A 1 106 ? 16.086 4.957 -9.386 1.00 88.00 106 ARG A C 1
ATOM 850 O O . ARG A 1 106 ? 16.065 5.130 -10.602 1.00 88.00 106 ARG A O 1
ATOM 857 N N . MET A 1 107 ? 15.471 3.940 -8.788 1.00 88.75 107 MET A N 1
ATOM 858 C CA . MET A 1 107 ? 14.545 3.056 -9.505 1.00 88.75 107 MET A CA 1
ATOM 859 C C . MET A 1 107 ? 13.353 3.882 -9.999 1.00 88.75 107 MET A C 1
ATOM 861 O O . MET A 1 107 ? 12.780 4.622 -9.209 1.00 88.75 107 MET A O 1
ATOM 865 N N . ILE A 1 108 ? 12.998 3.761 -11.276 1.00 89.44 108 ILE A N 1
ATOM 866 C CA . ILE A 1 108 ? 11.832 4.412 -11.895 1.00 89.44 108 ILE A CA 1
ATOM 867 C C . ILE A 1 108 ? 10.748 3.384 -12.184 1.00 89.44 108 ILE A C 1
ATOM 869 O O . ILE A 1 108 ? 9.581 3.609 -11.877 1.00 89.44 108 ILE A O 1
ATOM 873 N N . GLU A 1 109 ? 11.133 2.233 -12.724 1.00 91.00 109 GLU A N 1
ATOM 874 C CA . GLU A 1 109 ? 10.210 1.138 -12.988 1.00 91.00 109 GLU A CA 1
ATOM 875 C C . GLU A 1 109 ? 10.887 -0.205 -12.716 1.00 91.00 109 GLU A C 1
ATOM 877 O O . GLU A 1 109 ? 12.077 -0.381 -12.973 1.00 91.00 109 GLU A O 1
ATOM 882 N N . GLU A 1 110 ? 10.135 -1.165 -12.193 1.00 93.25 110 GLU A N 1
ATOM 883 C CA . GLU A 1 110 ? 10.560 -2.552 -12.068 1.00 93.25 110 GLU A CA 1
ATOM 884 C C . GLU A 1 110 ? 9.372 -3.480 -12.324 1.00 93.25 110 GLU A C 1
ATOM 886 O O . GLU A 1 110 ? 8.367 -3.432 -11.606 1.00 93.25 110 GLU A O 1
ATOM 891 N N . LYS A 1 111 ? 9.502 -4.367 -13.316 1.00 94.44 111 LYS A N 1
ATOM 892 C CA . LYS A 1 111 ? 8.473 -5.358 -13.654 1.00 94.44 111 LYS A CA 1
ATOM 893 C C . LYS A 1 111 ? 9.017 -6.770 -13.563 1.00 94.44 111 LYS A C 1
ATOM 895 O O . LYS A 1 111 ? 10.066 -7.071 -14.128 1.00 94.44 111 LYS A O 1
ATOM 900 N N . HIS A 1 112 ? 8.273 -7.651 -12.898 1.00 95.62 112 HIS A N 1
ATOM 901 C CA . HIS A 1 112 ? 8.603 -9.071 -12.742 1.00 95.62 112 HIS A CA 1
ATOM 902 C C . HIS A 1 112 ? 7.621 -9.927 -13.521 1.00 95.62 112 HIS A C 1
ATOM 904 O O . HIS A 1 112 ? 6.411 -9.725 -13.433 1.00 95.62 112 HIS A O 1
ATOM 910 N N . PHE A 1 113 ? 8.139 -10.928 -14.217 1.00 94.50 113 PHE A N 1
ATOM 911 C CA . PHE A 1 113 ? 7.389 -11.823 -15.081 1.00 94.50 113 PHE A CA 1
ATOM 912 C C . PHE A 1 113 ? 7.607 -13.268 -14.649 1.00 94.50 113 PHE A C 1
ATOM 914 O O . PHE A 1 113 ? 8.711 -13.682 -14.281 1.00 94.50 113 PHE A O 1
ATOM 921 N N . ASP A 1 114 ? 6.552 -14.065 -14.726 1.00 93.12 114 ASP A N 1
ATOM 922 C CA . ASP A 1 114 ? 6.698 -15.507 -14.586 1.00 93.12 114 ASP A CA 1
ATOM 923 C C . ASP A 1 114 ? 7.318 -16.145 -15.843 1.00 93.12 114 ASP A C 1
ATOM 925 O O . ASP A 1 114 ? 7.607 -15.486 -16.843 1.00 93.12 114 ASP A O 1
ATOM 929 N N . ILE A 1 115 ? 7.524 -17.463 -15.805 1.00 93.00 115 ILE A N 1
ATOM 930 C CA . ILE A 1 115 ? 8.065 -18.224 -16.943 1.00 93.00 115 ILE A CA 1
ATOM 931 C C . ILE A 1 115 ? 7.114 -18.239 -18.160 1.00 93.00 115 ILE A C 1
ATOM 933 O O . ILE A 1 115 ? 7.515 -18.536 -19.289 1.00 93.00 115 ILE A O 1
ATOM 937 N N . GLY A 1 116 ? 5.842 -17.908 -17.930 1.00 89.44 116 GLY A N 1
ATOM 938 C CA . GLY A 1 116 ? 4.796 -17.694 -18.923 1.00 89.44 116 GLY A CA 1
ATOM 939 C C . GLY A 1 116 ? 4.960 -16.391 -19.711 1.00 89.44 116 GLY A C 1
ATOM 940 O O . GLY A 1 116 ? 4.390 -16.271 -20.793 1.00 89.44 116 GLY A O 1
ATOM 941 N N . GLY A 1 117 ? 5.764 -15.448 -19.208 1.00 88.62 117 GLY A N 1
ATOM 942 C CA . GLY A 1 117 ? 5.827 -14.073 -19.706 1.00 88.62 117 GLY A CA 1
ATOM 943 C C . GLY A 1 117 ? 4.688 -13.195 -19.177 1.00 88.62 117 GLY A C 1
ATOM 944 O O . GLY A 1 117 ? 4.475 -12.096 -19.684 1.00 88.62 117 GLY A O 1
ATOM 945 N N . VAL A 1 118 ? 3.943 -13.659 -18.171 1.00 90.44 118 VAL A N 1
ATOM 946 C CA . VAL A 1 118 ? 2.878 -12.884 -17.530 1.00 90.44 118 VAL A CA 1
ATOM 947 C C . VAL A 1 118 ? 3.495 -11.992 -16.461 1.00 90.44 118 VAL A C 1
ATOM 949 O O . VAL A 1 118 ? 4.225 -12.470 -15.590 1.00 90.44 118 VAL A O 1
ATOM 952 N N . CYS A 1 119 ? 3.193 -10.694 -16.517 1.00 92.50 119 CYS A N 1
ATOM 953 C CA . CYS A 1 119 ? 3.623 -9.735 -15.504 1.00 92.50 119 CYS A CA 1
ATOM 954 C C . CYS A 1 119 ? 2.938 -10.072 -14.177 1.00 92.50 119 CYS A C 1
ATOM 956 O O . CYS A 1 119 ? 1.730 -10.274 -14.135 1.00 92.50 119 CYS A O 1
ATOM 958 N N . ARG A 1 120 ? 3.702 -10.157 -13.090 1.00 94.25 120 ARG A N 1
ATOM 959 C CA . ARG A 1 120 ? 3.206 -10.467 -11.741 1.00 94.25 120 ARG A CA 1
ATOM 960 C C . ARG A 1 120 ? 3.310 -9.288 -10.798 1.00 94.25 120 ARG A C 1
ATOM 962 O O . ARG A 1 120 ? 2.480 -9.165 -9.896 1.00 94.25 120 ARG A O 1
ATOM 969 N N . VAL A 1 121 ? 4.312 -8.443 -11.004 1.00 95.25 121 VAL A N 1
ATOM 970 C CA . VAL A 1 121 ? 4.577 -7.260 -10.190 1.00 95.25 121 VAL A CA 1
ATOM 971 C C . VAL A 1 121 ? 5.003 -6.139 -11.113 1.00 95.25 121 VAL A C 1
ATOM 973 O O . VAL A 1 121 ? 5.848 -6.353 -11.976 1.00 95.25 121 VAL A O 1
ATOM 976 N N . ASP A 1 122 ? 4.439 -4.965 -10.883 1.00 93.00 122 ASP A N 1
ATOM 977 C CA . ASP A 1 122 ? 4.811 -3.712 -11.520 1.00 93.00 122 ASP A CA 1
ATOM 978 C C . ASP A 1 122 ? 4.977 -2.661 -10.421 1.00 93.00 122 ASP A C 1
ATOM 980 O O . ASP A 1 122 ? 4.028 -2.339 -9.698 1.00 93.00 122 ASP A O 1
ATOM 984 N N . SER A 1 123 ? 6.209 -2.210 -10.220 1.00 92.38 123 SER A N 1
ATOM 985 C CA . SER A 1 123 ? 6.550 -1.145 -9.284 1.00 92.38 123 SER A CA 1
ATOM 986 C C . SER A 1 123 ? 6.995 0.076 -10.072 1.00 92.38 123 SER A C 1
ATOM 988 O O . SER A 1 123 ? 7.933 -0.009 -10.855 1.00 92.38 123 SER A O 1
ATOM 990 N N . HIS A 1 124 ? 6.351 1.211 -9.829 1.00 89.94 124 HIS A N 1
ATOM 991 C CA . HIS A 1 124 ? 6.594 2.453 -10.544 1.00 89.94 124 HIS A CA 1
ATOM 992 C C . HIS A 1 124 ? 6.829 3.607 -9.571 1.00 89.94 124 HIS A C 1
ATOM 994 O O . HIS A 1 124 ? 6.013 3.859 -8.681 1.00 89.94 124 HIS A O 1
ATOM 1000 N N . PHE A 1 125 ? 7.926 4.330 -9.758 1.00 87.50 125 PHE A N 1
ATOM 1001 C CA . PHE A 1 125 ? 8.312 5.500 -8.985 1.00 87.50 125 PHE A CA 1
ATOM 1002 C C . PHE A 1 125 ? 8.420 6.707 -9.918 1.00 87.50 125 PHE A C 1
ATOM 1004 O O . PHE A 1 125 ? 9.409 6.877 -10.631 1.00 87.50 125 PHE A O 1
ATOM 1011 N N . GLY A 1 126 ? 7.382 7.548 -9.918 1.00 73.75 126 GLY A N 1
ATOM 1012 C CA . GLY A 1 126 ? 7.271 8.657 -10.865 1.00 73.75 126 GLY A CA 1
ATOM 1013 C C . GLY A 1 126 ? 8.449 9.626 -10.758 1.00 73.75 126 GLY A C 1
ATOM 1014 O O . GLY A 1 126 ? 8.857 10.001 -9.657 1.00 73.75 126 GLY A O 1
ATOM 1015 N N . LEU A 1 127 ? 8.998 10.054 -11.896 1.00 67.75 127 LEU A N 1
ATOM 1016 C CA . LEU A 1 127 ? 10.063 11.060 -11.936 1.00 67.75 127 LEU A CA 1
ATOM 1017 C C . LEU A 1 127 ? 9.597 12.362 -11.270 1.00 67.75 127 LEU A C 1
ATOM 1019 O O . LEU A 1 127 ? 8.518 12.874 -11.555 1.00 67.75 127 LEU A O 1
ATOM 1023 N N . GLY A 1 128 ? 10.404 12.884 -10.343 1.00 68.25 128 GLY A N 1
ATOM 1024 C CA . GLY A 1 128 ? 10.075 14.101 -9.592 1.00 68.25 128 GLY A CA 1
ATOM 1025 C C . GLY A 1 128 ? 8.967 13.937 -8.545 1.00 68.25 128 GLY A C 1
ATOM 1026 O O . GLY A 1 128 ? 8.625 14.911 -7.876 1.00 68.25 128 GLY A O 1
ATOM 1027 N N . GLN A 1 129 ? 8.429 12.727 -8.361 1.00 79.38 129 GLN A N 1
ATOM 1028 C CA . GLN A 1 129 ? 7.410 12.436 -7.358 1.00 79.38 129 GLN A CA 1
ATOM 1029 C C . GLN A 1 129 ? 7.973 11.524 -6.257 1.00 79.38 129 GLN A C 1
ATOM 1031 O O . GLN A 1 129 ? 8.718 10.594 -6.558 1.00 79.38 129 GLN A O 1
ATOM 1036 N N . PRO A 1 130 ? 7.610 11.738 -4.980 1.00 84.56 130 PRO A N 1
ATOM 1037 C CA . PRO A 1 130 ? 8.013 10.866 -3.878 1.00 84.56 130 PRO A CA 1
ATOM 1038 C C . PRO A 1 130 ? 7.049 9.678 -3.709 1.00 84.56 130 PRO A C 1
ATOM 1040 O O . PRO A 1 130 ? 6.906 9.154 -2.607 1.00 84.56 130 PRO A O 1
ATOM 1043 N N . TYR A 1 131 ? 6.354 9.258 -4.772 1.00 88.38 131 TYR A N 1
ATOM 1044 C CA . TYR A 1 131 ? 5.332 8.216 -4.701 1.00 88.38 131 TYR A CA 1
ATOM 1045 C C . TYR A 1 131 ? 5.730 6.964 -5.468 1.00 88.38 131 TYR A C 1
ATOM 1047 O O . TYR A 1 131 ? 5.932 7.002 -6.680 1.00 88.38 131 TYR A O 1
ATOM 1055 N N . LEU A 1 132 ? 5.783 5.845 -4.748 1.00 91.38 132 LEU A N 1
ATOM 1056 C CA . LEU A 1 132 ? 5.969 4.509 -5.298 1.00 91.38 132 LEU A CA 1
ATOM 1057 C C . LEU A 1 132 ? 4.603 3.827 -5.402 1.00 91.38 132 LEU A C 1
ATOM 1059 O O . LEU A 1 132 ? 3.956 3.542 -4.393 1.00 91.38 132 LEU A O 1
ATOM 1063 N N . SER A 1 133 ? 4.169 3.562 -6.626 1.00 91.81 133 SER A N 1
ATOM 1064 C CA . SER A 1 133 ? 3.006 2.743 -6.942 1.00 91.81 133 SER A CA 1
ATOM 1065 C C . SER A 1 133 ? 3.449 1.296 -7.113 1.00 91.81 133 SER A C 1
ATOM 1067 O O . SER A 1 133 ? 4.418 1.023 -7.813 1.00 91.81 133 SER A O 1
ATOM 1069 N N . ARG A 1 134 ? 2.753 0.355 -6.480 1.00 94.69 134 ARG A N 1
ATOM 1070 C CA . ARG A 1 134 ? 2.986 -1.078 -6.659 1.00 94.69 134 ARG A CA 1
ATOM 1071 C C . ARG A 1 134 ? 1.690 -1.767 -7.033 1.00 94.69 134 ARG A C 1
ATOM 1073 O O . ARG A 1 134 ? 0.721 -1.744 -6.272 1.00 94.69 134 ARG A O 1
ATOM 1080 N N . LYS A 1 135 ? 1.705 -2.433 -8.178 1.00 94.19 135 LYS A N 1
ATOM 1081 C CA . LYS A 1 135 ? 0.621 -3.262 -8.686 1.00 94.19 135 LYS A CA 1
ATOM 1082 C C . LYS A 1 135 ? 1.070 -4.715 -8.727 1.00 94.19 135 LYS A C 1
ATOM 1084 O O . LYS A 1 135 ? 2.202 -5.023 -9.091 1.00 94.19 135 LYS A O 1
ATOM 1089 N N . HIS A 1 136 ? 0.175 -5.611 -8.345 1.00 95.88 136 HIS A N 1
ATOM 1090 C CA . HIS A 1 136 ? 0.358 -7.048 -8.524 1.00 95.88 136 HIS A CA 1
ATOM 1091 C C . HIS A 1 136 ? -0.724 -7.567 -9.453 1.00 95.88 136 HIS A C 1
ATOM 1093 O O . HIS A 1 136 ? -1.847 -7.064 -9.418 1.00 95.88 136 HIS A O 1
ATOM 1099 N N . PHE A 1 137 ? -0.421 -8.615 -10.209 1.00 93.94 137 PHE A N 1
ATOM 1100 C CA . PHE A 1 137 ? -1.350 -9.198 -11.172 1.00 93.94 137 PHE A CA 1
ATOM 1101 C C . PHE A 1 137 ? -1.538 -10.701 -10.942 1.00 93.94 137 PHE A C 1
ATOM 1103 O O . PHE A 1 137 ? -0.654 -11.409 -10.444 1.00 93.94 137 PHE A O 1
ATOM 1110 N N . TYR A 1 138 ? -2.731 -11.180 -11.279 1.00 93.81 138 TYR A N 1
ATOM 1111 C CA . TYR A 1 138 ? -3.046 -12.601 -11.393 1.00 93.81 138 TYR A CA 1
ATOM 1112 C C . TYR A 1 138 ? -2.474 -13.188 -12.690 1.00 93.81 138 TYR A C 1
ATOM 1114 O O . TYR A 1 138 ? -2.008 -12.459 -13.562 1.00 93.81 138 TYR A O 1
ATOM 1122 N N . GLU A 1 139 ? -2.526 -14.516 -12.841 1.00 93.81 139 GLU A N 1
ATOM 1123 C CA . GLU A 1 139 ? -2.030 -15.175 -14.065 1.00 93.81 139 GLU A CA 1
ATOM 1124 C C . GLU A 1 139 ? -2.828 -14.742 -15.302 1.00 93.81 139 GLU A C 1
ATOM 1126 O O . GLU A 1 139 ? -2.298 -14.640 -16.402 1.00 93.81 139 GLU A O 1
ATOM 1131 N N . ASN A 1 140 ? -4.108 -14.426 -15.103 1.00 91.50 140 ASN A N 1
ATOM 1132 C CA . ASN A 1 140 ? -5.008 -13.918 -16.133 1.00 91.50 140 ASN A CA 1
ATOM 1133 C C . ASN A 1 140 ? -4.803 -12.421 -16.456 1.00 91.50 140 ASN A C 1
ATOM 1135 O O . ASN A 1 140 ? -5.668 -11.825 -17.096 1.00 91.50 140 ASN A O 1
ATOM 1139 N N . GLN A 1 141 ? -3.709 -11.807 -15.984 1.00 89.00 141 GLN A N 1
ATOM 1140 C CA . GLN A 1 141 ? -3.361 -10.388 -16.161 1.00 89.00 141 GLN A CA 1
ATOM 1141 C C . GLN A 1 141 ? -4.348 -9.387 -15.537 1.00 89.00 141 GLN A C 1
ATOM 1143 O O . GLN A 1 141 ? -4.240 -8.179 -15.751 1.00 89.00 141 GLN A O 1
ATOM 1148 N N . ARG A 1 142 ? -5.302 -9.844 -14.717 1.00 89.31 142 ARG A N 1
ATOM 1149 C CA . ARG A 1 142 ? -6.144 -8.936 -13.931 1.00 89.31 142 ARG A CA 1
ATOM 1150 C C . ARG A 1 142 ? -5.390 -8.424 -12.716 1.00 89.31 142 ARG A C 1
ATOM 1152 O O . ARG A 1 142 ? -4.568 -9.126 -12.125 1.00 89.31 142 ARG A O 1
ATOM 1159 N N . LEU A 1 143 ? -5.714 -7.197 -12.323 1.00 89.25 143 LEU A N 1
ATOM 1160 C CA . LEU A 1 143 ? -5.136 -6.561 -11.150 1.00 89.25 143 LEU A CA 1
ATOM 1161 C C . LEU A 1 143 ? -5.502 -7.364 -9.896 1.00 89.25 143 LEU A C 1
ATOM 1163 O O . LEU A 1 143 ? -6.665 -7.680 -9.666 1.00 89.25 143 LEU A O 1
ATOM 1167 N N . LYS A 1 144 ? -4.495 -7.707 -9.099 1.00 94.50 144 LYS A N 1
ATOM 1168 C CA . LYS A 1 144 ? -4.615 -8.417 -7.821 1.00 94.50 144 LYS A CA 1
ATOM 1169 C C . LYS A 1 144 ? -4.587 -7.452 -6.651 1.00 94.50 144 LYS A C 1
ATOM 1171 O O . LYS A 1 144 ? -5.369 -7.587 -5.712 1.00 94.50 144 LYS A O 1
ATOM 1176 N N . SER A 1 145 ? -3.702 -6.468 -6.710 1.00 95.25 145 SER A N 1
ATOM 1177 C CA . SER A 1 145 ? -3.666 -5.380 -5.744 1.00 95.25 145 SER A CA 1
ATOM 1178 C C . SER A 1 145 ? -2.986 -4.153 -6.323 1.00 95.25 145 SER A C 1
ATOM 1180 O O . SER A 1 145 ? -2.140 -4.264 -7.208 1.00 95.25 145 SER A O 1
ATOM 1182 N N . GLU A 1 146 ? -3.349 -2.995 -5.792 1.00 93.62 146 GLU A N 1
ATOM 1183 C CA . GLU A 1 146 ? -2.688 -1.718 -6.032 1.00 93.62 146 GLU A CA 1
ATOM 1184 C C . GLU A 1 146 ? -2.426 -1.030 -4.694 1.00 93.62 146 GLU A C 1
ATOM 1186 O O . GLU A 1 146 ? -3.270 -1.021 -3.791 1.00 93.62 146 GLU A O 1
ATOM 1191 N N . GLN A 1 147 ? -1.216 -0.512 -4.549 1.00 95.00 147 GLN A N 1
ATOM 1192 C CA . GLN A 1 147 ? -0.707 0.046 -3.308 1.00 95.00 147 GLN A CA 1
ATOM 1193 C C . GLN A 1 147 ? 0.100 1.292 -3.633 1.00 95.00 147 GLN A C 1
ATOM 1195 O O . GLN A 1 147 ? 0.905 1.284 -4.564 1.00 95.00 147 GLN A O 1
ATOM 1200 N N . LEU A 1 148 ? -0.092 2.343 -2.843 1.00 91.44 148 LEU A N 1
ATOM 1201 C CA . LEU A 1 148 ? 0.671 3.576 -2.961 1.00 91.44 148 LEU A CA 1
ATOM 1202 C C . LEU A 1 148 ? 1.514 3.789 -1.701 1.00 91.44 148 LEU A C 1
ATOM 1204 O O . LEU A 1 148 ? 1.053 3.607 -0.568 1.00 91.44 148 LEU A O 1
ATOM 1208 N N . PHE A 1 149 ? 2.765 4.172 -1.901 1.00 93.44 149 PHE A N 1
ATOM 1209 C CA . PHE A 1 149 ? 3.717 4.445 -0.838 1.00 93.44 149 PHE A CA 1
ATOM 1210 C C . PHE A 1 149 ? 4.323 5.829 -1.033 1.00 93.44 149 PHE A C 1
ATOM 1212 O O . PHE A 1 149 ? 4.597 6.235 -2.159 1.00 93.44 149 PHE A O 1
ATOM 1219 N N . PHE A 1 150 ? 4.553 6.535 0.068 1.00 91.31 150 PHE A N 1
ATOM 1220 C CA . PHE A 1 150 ? 5.393 7.724 0.095 1.00 91.31 150 PHE A CA 1
ATOM 1221 C C . PHE A 1 150 ? 6.818 7.287 0.434 1.00 91.31 150 PHE A C 1
ATOM 1223 O O . PHE A 1 150 ? 7.032 6.665 1.477 1.00 91.31 150 PHE A O 1
ATOM 1230 N N . VAL A 1 151 ? 7.774 7.580 -0.441 1.00 90.69 151 VAL A N 1
ATOM 1231 C CA . VAL A 1 151 ? 9.191 7.258 -0.258 1.00 90.69 151 VAL A CA 1
ATOM 1232 C C . VAL A 1 151 ? 9.837 8.370 0.565 1.00 90.69 151 VAL A C 1
ATOM 1234 O O . VAL A 1 151 ? 9.894 9.519 0.137 1.00 90.69 151 VAL A O 1
ATOM 1237 N N . GLU A 1 152 ? 10.282 8.030 1.773 1.00 90.06 152 GLU A N 1
ATOM 1238 C CA . GLU A 1 152 ? 10.948 8.957 2.696 1.00 90.06 152 GLU A CA 1
ATOM 1239 C C . GLU A 1 152 ? 12.418 9.152 2.320 1.00 90.06 152 GLU A C 1
ATOM 1241 O O . GLU A 1 152 ? 12.950 10.253 2.446 1.00 90.06 152 GLU A O 1
ATOM 1246 N N . ASP A 1 153 ? 13.055 8.087 1.834 1.00 87.88 153 ASP A N 1
ATOM 1247 C CA . ASP A 1 153 ? 14.438 8.095 1.374 1.00 87.88 153 ASP A CA 1
ATOM 1248 C C . ASP A 1 153 ? 14.578 7.237 0.111 1.00 87.88 153 ASP A C 1
ATOM 1250 O O . ASP A 1 153 ? 14.435 6.014 0.142 1.00 87.88 153 ASP A O 1
ATOM 1254 N N . GLU A 1 154 ? 14.881 7.894 -1.011 1.00 84.94 154 GLU A N 1
ATOM 1255 C CA . GLU A 1 154 ? 15.056 7.258 -2.322 1.00 84.94 154 GLU A CA 1
ATOM 1256 C C . GLU A 1 154 ? 16.277 6.326 -2.376 1.00 84.94 154 GLU A C 1
ATOM 1258 O O . GLU A 1 154 ? 16.335 5.444 -3.227 1.00 84.94 154 GLU A O 1
ATOM 1263 N N . ARG A 1 155 ? 17.260 6.489 -1.477 1.00 83.44 155 ARG A N 1
ATOM 1264 C CA . ARG A 1 155 ? 18.469 5.647 -1.461 1.00 83.44 155 ARG A CA 1
ATOM 1265 C C . ARG A 1 155 ? 18.239 4.317 -0.778 1.00 83.44 155 ARG A C 1
ATOM 1267 O O . ARG A 1 155 ? 18.656 3.280 -1.282 1.00 83.44 155 ARG A O 1
ATOM 1274 N N . THR A 1 156 ? 17.628 4.361 0.402 1.00 85.19 156 THR A N 1
ATOM 1275 C CA . THR A 1 156 ? 17.308 3.159 1.179 1.00 85.19 156 THR A CA 1
ATOM 1276 C C . THR A 1 156 ? 15.985 2.534 0.745 1.00 85.19 156 THR A C 1
ATOM 1278 O O . THR A 1 156 ? 15.670 1.425 1.173 1.00 85.19 156 THR A O 1
ATOM 1281 N N . MET A 1 157 ? 15.214 3.230 -0.103 1.00 84.38 157 MET A N 1
ATOM 1282 C CA . MET A 1 157 ? 13.831 2.898 -0.453 1.00 84.38 157 MET A CA 1
ATOM 1283 C C . MET A 1 157 ? 12.945 2.731 0.790 1.00 84.38 157 MET A C 1
ATOM 1285 O O . MET A 1 157 ? 11.963 1.983 0.779 1.00 84.38 157 MET A O 1
ATOM 1289 N N . GLN A 1 158 ? 13.281 3.441 1.873 1.00 87.81 158 GLN A N 1
ATOM 1290 C CA . GLN A 1 158 ? 12.425 3.518 3.044 1.00 87.81 158 GLN A CA 1
ATOM 1291 C C . GLN A 1 158 ? 11.147 4.256 2.654 1.00 87.81 158 GLN A C 1
ATOM 1293 O O . GLN A 1 158 ? 11.177 5.393 2.182 1.00 87.81 158 GLN A O 1
ATOM 1298 N N . ALA A 1 159 ? 10.013 3.589 2.840 1.00 92.81 159 ALA A N 1
ATOM 1299 C CA . ALA A 1 159 ? 8.724 4.099 2.418 1.00 92.81 159 ALA A CA 1
ATOM 1300 C C . ALA A 1 159 ? 7.642 3.806 3.455 1.00 92.81 159 ALA A C 1
ATOM 1302 O O . ALA A 1 159 ? 7.652 2.773 4.131 1.00 92.81 159 ALA A O 1
ATOM 1303 N N . ARG A 1 160 ? 6.662 4.703 3.531 1.00 93.25 160 ARG A N 1
ATOM 1304 C CA . ARG A 1 160 ? 5.462 4.557 4.357 1.00 93.25 160 ARG A CA 1
ATOM 1305 C C . ARG A 1 160 ? 4.223 4.423 3.483 1.00 93.25 160 ARG A C 1
ATOM 1307 O O . ARG A 1 160 ? 4.184 4.893 2.349 1.00 93.25 160 ARG A O 1
ATOM 1314 N N . LYS A 1 161 ? 3.191 3.768 4.010 1.00 94.19 161 LYS A N 1
ATOM 1315 C CA . LYS A 1 161 ? 1.915 3.597 3.299 1.00 94.19 161 LYS A CA 1
ATOM 1316 C C . LYS A 1 161 ? 1.241 4.953 3.115 1.00 94.19 161 LYS A C 1
ATOM 1318 O O . LYS A 1 161 ? 1.305 5.786 4.010 1.00 94.19 161 LYS A O 1
ATOM 1323 N N . THR A 1 162 ? 0.581 5.170 1.986 1.00 91.12 162 THR A N 1
ATOM 1324 C CA . THR A 1 162 ? -0.217 6.380 1.766 1.00 91.12 162 THR A CA 1
ATOM 1325 C C . THR A 1 162 ? -1.304 6.128 0.721 1.00 91.12 162 THR A C 1
ATOM 1327 O O . THR A 1 162 ? -1.274 5.118 0.020 1.00 91.12 162 THR A O 1
ATOM 1330 N N . GLY A 1 163 ? -2.280 7.026 0.620 1.00 88.69 163 GLY A N 1
ATOM 1331 C CA . GLY A 1 163 ? -3.301 6.988 -0.424 1.00 88.69 163 GLY A CA 1
ATOM 1332 C C . GLY A 1 163 ? -4.197 5.748 -0.377 1.00 88.69 163 GLY A C 1
ATOM 1333 O O . GLY A 1 163 ? -4.470 5.190 0.687 1.00 88.69 163 GLY A O 1
ATOM 1334 N N . HIS A 1 164 ? -4.697 5.344 -1.545 1.00 87.19 164 HIS A N 1
ATOM 1335 C CA . HIS A 1 164 ? -5.632 4.229 -1.674 1.00 87.19 164 HIS A CA 1
ATOM 1336 C C . HIS A 1 164 ? -4.910 2.902 -1.862 1.00 87.19 164 HIS A C 1
ATOM 1338 O O . HIS A 1 164 ? -3.992 2.778 -2.667 1.00 87.19 164 HIS A O 1
ATOM 1344 N N . TRP A 1 165 ? -5.362 1.906 -1.111 1.00 94.50 165 TRP A N 1
ATOM 1345 C CA . TRP A 1 165 ? -4.897 0.533 -1.196 1.00 94.50 165 TRP A CA 1
ATOM 1346 C C . TRP A 1 165 ? -6.089 -0.344 -1.528 1.00 94.50 165 TRP A C 1
ATOM 1348 O O . TRP A 1 165 ? -7.067 -0.364 -0.774 1.00 94.50 165 TRP A O 1
ATOM 1358 N N . ARG A 1 166 ? -6.018 -1.063 -2.648 1.00 91.75 166 ARG A N 1
ATOM 1359 C CA . ARG A 1 166 ? -7.086 -1.972 -3.062 1.00 91.75 166 ARG A CA 1
ATOM 1360 C C . ARG A 1 166 ? -6.542 -3.358 -3.340 1.00 91.75 166 ARG A C 1
ATOM 1362 O O . ARG A 1 166 ? -5.460 -3.524 -3.895 1.00 91.75 166 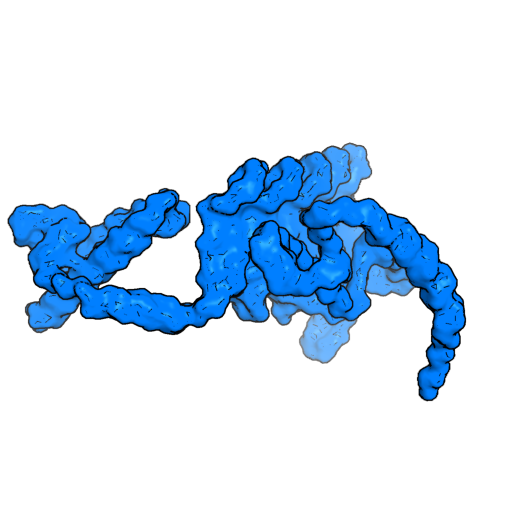ARG A O 1
ATOM 1369 N N . GLU A 1 167 ? -7.320 -4.351 -2.949 1.00 94.38 167 GLU A N 1
ATOM 1370 C CA . GLU A 1 167 ? -7.120 -5.747 -3.317 1.00 94.38 167 GLU A CA 1
ATOM 1371 C C . GLU A 1 167 ? -8.348 -6.225 -4.071 1.00 94.38 167 GLU A C 1
ATOM 1373 O O . GLU A 1 167 ? -9.468 -5.815 -3.759 1.00 94.38 167 GLU A O 1
ATOM 1378 N N . TYR A 1 168 ? -8.140 -7.115 -5.030 1.00 92.81 168 TYR A N 1
ATOM 1379 C CA . TYR A 1 168 ? -9.169 -7.587 -5.942 1.00 92.81 168 TYR A CA 1
ATOM 1380 C C . TYR A 1 168 ? -9.229 -9.111 -5.916 1.00 92.81 168 TYR A C 1
ATOM 1382 O O . TYR A 1 168 ? -8.211 -9.791 -5.762 1.00 92.81 168 TYR A O 1
ATOM 1390 N N . TYR A 1 169 ? -10.421 -9.665 -6.092 1.00 92.44 169 TYR A N 1
ATOM 1391 C CA . TYR A 1 169 ? -10.587 -11.069 -6.447 1.00 92.44 169 TYR A CA 1
ATOM 1392 C C . TYR A 1 169 ? -10.093 -11.313 -7.877 1.00 92.44 169 TYR A C 1
ATOM 1394 O O . TYR A 1 169 ? -10.055 -10.399 -8.695 1.00 92.44 169 TYR A O 1
ATOM 1402 N N . GLU A 1 170 ? -9.779 -12.561 -8.219 1.00 94.38 170 GLU A N 1
ATOM 1403 C CA . GLU A 1 170 ? -9.377 -12.942 -9.585 1.00 94.38 170 GLU A CA 1
ATOM 1404 C C . GLU A 1 170 ? -10.463 -12.624 -10.637 1.00 94.38 170 GLU A C 1
ATOM 1406 O O . GLU A 1 170 ? -10.175 -12.342 -11.803 1.00 94.38 170 GLU A O 1
ATOM 1411 N N . GLY A 1 171 ? -11.728 -12.571 -10.201 1.00 85.12 171 GLY A N 1
ATOM 1412 C CA . GLY A 1 171 ? -12.869 -12.099 -10.986 1.00 85.12 171 GLY A CA 1
ATOM 1413 C C . GLY A 1 171 ? -12.848 -10.599 -11.325 1.00 85.12 171 GLY A C 1
ATOM 1414 O O . GLY A 1 171 ? -13.599 -10.183 -12.201 1.00 85.12 171 GLY A O 1
ATOM 1415 N N . GLY A 1 172 ? -11.986 -9.804 -10.684 1.00 85.62 172 GLY A N 1
ATOM 1416 C CA . GLY A 1 172 ? -11.872 -8.349 -10.848 1.00 85.62 172 GLY A CA 1
ATOM 1417 C C . GLY A 1 172 ? -12.678 -7.530 -9.833 1.00 85.62 172 GLY A C 1
ATOM 1418 O O . GLY A 1 172 ? -12.441 -6.333 -9.692 1.00 85.62 172 GLY A O 1
ATOM 1419 N N . ASN A 1 173 ? -13.590 -8.159 -9.085 1.00 84.25 173 ASN A N 1
ATOM 1420 C CA . ASN A 1 173 ? -14.338 -7.494 -8.016 1.00 84.25 173 ASN A CA 1
ATOM 1421 C C . ASN A 1 173 ? -13.396 -7.041 -6.892 1.00 84.25 173 ASN A C 1
ATOM 1423 O O . ASN A 1 173 ? -12.460 -7.760 -6.531 1.00 84.25 173 ASN A O 1
ATOM 1427 N N . ILE A 1 174 ? -13.658 -5.869 -6.307 1.00 83.38 174 ILE A N 1
ATOM 1428 C CA . ILE A 1 174 ? -12.890 -5.367 -5.162 1.00 83.38 174 ILE A CA 1
ATOM 1429 C C . ILE A 1 174 ? -13.113 -6.304 -3.976 1.00 83.38 174 ILE A C 1
ATOM 1431 O O . ILE A 1 174 ? -14.243 -6.620 -3.631 1.00 83.38 174 ILE A O 1
ATOM 1435 N N . LYS A 1 175 ? -12.022 -6.715 -3.340 1.00 89.38 175 LYS A N 1
ATOM 1436 C CA . LYS A 1 175 ? -12.004 -7.523 -2.122 1.00 89.38 175 LYS A CA 1
ATOM 1437 C C . LYS A 1 175 ? -11.837 -6.652 -0.885 1.00 89.38 175 LYS A C 1
ATOM 1439 O O . LYS A 1 175 ? -12.581 -6.791 0.082 1.00 89.38 175 LYS A O 1
ATOM 1444 N N . VAL A 1 176 ? -10.868 -5.740 -0.915 1.00 91.12 176 VAL A N 1
ATOM 1445 C CA . VAL A 1 176 ? -10.581 -4.811 0.184 1.00 91.12 176 VAL A CA 1
ATOM 1446 C C . VAL A 1 176 ? -10.275 -3.437 -0.383 1.00 91.12 176 VAL A C 1
ATOM 1448 O O . VAL A 1 176 ? -9.578 -3.314 -1.385 1.00 91.12 176 VAL A O 1
ATOM 1451 N N . GLU A 1 177 ? -10.770 -2.406 0.290 1.00 88.31 177 GLU A N 1
ATOM 1452 C CA . GLU A 1 177 ? -10.474 -1.008 0.008 1.00 88.31 177 GLU A CA 1
ATOM 1453 C C . GLU A 1 177 ? -10.065 -0.321 1.315 1.00 88.31 177 GLU A C 1
ATOM 1455 O O . GLU A 1 177 ? -10.821 -0.300 2.287 1.00 88.31 177 GLU A O 1
ATOM 1460 N N . MET A 1 178 ? -8.850 0.216 1.350 1.00 89.25 178 MET A N 1
ATOM 1461 C CA . MET A 1 178 ? -8.276 0.931 2.488 1.00 89.25 178 MET A CA 1
ATOM 1462 C C . MET A 1 178 ? -7.746 2.291 2.039 1.00 89.25 178 MET A C 1
ATOM 1464 O O . MET A 1 178 ? -7.363 2.476 0.881 1.00 89.25 178 MET A O 1
ATOM 1468 N N . GLN A 1 179 ? -7.690 3.233 2.976 1.00 85.25 179 GLN A N 1
ATOM 1469 C CA . GLN A 1 179 ? -7.100 4.546 2.759 1.00 85.25 179 GLN A CA 1
ATOM 1470 C C . GLN A 1 179 ? -6.117 4.866 3.885 1.00 85.25 179 GLN A C 1
ATOM 1472 O O . GLN A 1 179 ? -6.372 4.556 5.052 1.00 85.25 179 GLN A O 1
ATOM 1477 N N . TYR A 1 180 ? -4.984 5.452 3.513 1.00 85.62 180 TYR A N 1
ATOM 1478 C CA . TYR A 1 180 ? -3.919 5.861 4.419 1.00 85.62 180 TYR A CA 1
ATOM 1479 C C . TYR A 1 180 ? -3.650 7.359 4.289 1.00 85.62 180 TYR A C 1
ATOM 1481 O O . TYR A 1 180 ? -3.663 7.910 3.186 1.00 85.62 180 TYR A O 1
ATOM 1489 N N . ASP A 1 181 ? -3.391 8.008 5.420 1.00 81.06 181 ASP A N 1
ATOM 1490 C CA . ASP A 1 181 ? -3.028 9.419 5.477 1.00 81.06 181 ASP A CA 1
ATOM 1491 C C . ASP A 1 181 ? -1.541 9.656 5.138 1.00 81.06 181 ASP A C 1
ATOM 1493 O O . ASP A 1 181 ? -0.806 8.755 4.717 1.00 81.06 181 ASP A O 1
ATOM 1497 N N . ALA A 1 182 ? -1.088 10.899 5.312 1.00 80.00 182 ALA A N 1
ATOM 1498 C CA . ALA A 1 182 ? 0.300 11.281 5.074 1.00 80.00 182 ALA A CA 1
ATOM 1499 C C . ALA A 1 182 ? 1.290 10.651 6.072 1.00 80.00 182 ALA A C 1
ATOM 1501 O O . ALA A 1 182 ? 2.479 10.628 5.772 1.00 80.00 182 ALA A O 1
ATOM 1502 N N . ASN A 1 183 ? 0.824 10.131 7.213 1.00 79.69 183 ASN A N 1
ATOM 1503 C CA . ASN A 1 183 ? 1.635 9.521 8.272 1.00 79.69 183 ASN A CA 1
ATOM 1504 C C . ASN A 1 183 ? 1.635 7.982 8.208 1.00 79.69 183 ASN A C 1
ATOM 1506 O O . ASN A 1 183 ? 2.251 7.325 9.045 1.00 79.69 183 ASN A O 1
ATOM 1510 N N . GLY A 1 184 ? 0.933 7.387 7.239 1.00 83.31 184 GLY A N 1
ATOM 1511 C CA . GLY A 1 184 ? 0.776 5.937 7.127 1.00 83.31 184 GLY A CA 1
ATOM 1512 C C . GLY A 1 184 ? -0.242 5.333 8.089 1.00 83.31 184 GLY A C 1
ATOM 1513 O O . GLY A 1 184 ? -0.267 4.111 8.268 1.00 83.31 184 GLY A O 1
ATOM 1514 N N . MET A 1 185 ? -1.114 6.155 8.673 1.00 82.69 185 MET A N 1
ATOM 1515 C CA . MET A 1 185 ? -2.232 5.704 9.497 1.00 82.69 185 MET A CA 1
ATOM 1516 C C . MET A 1 185 ? -3.483 5.499 8.641 1.00 82.69 185 MET A C 1
ATOM 1518 O O . MET A 1 185 ? -3.717 6.220 7.674 1.00 82.69 185 MET A O 1
ATOM 1522 N N . ARG A 1 186 ? -4.304 4.499 8.990 1.00 83.88 186 ARG A N 1
ATOM 1523 C CA . ARG A 1 186 ? -5.586 4.260 8.308 1.00 83.88 186 ARG A CA 1
ATOM 1524 C C . ARG A 1 186 ? -6.538 5.425 8.565 1.00 83.88 186 ARG A C 1
ATOM 1526 O O . ARG A 1 186 ? -6.738 5.800 9.718 1.00 83.88 186 ARG A O 1
ATOM 1533 N N . CYS A 1 187 ? -7.163 5.925 7.509 1.00 76.44 187 CYS A N 1
ATOM 1534 C CA . CYS A 1 187 ? -8.149 6.998 7.553 1.00 76.44 187 CYS A CA 1
ATOM 1535 C C . CYS A 1 187 ? -9.355 6.654 6.664 1.00 76.44 187 CYS A C 1
ATOM 1537 O O . CYS A 1 187 ? -9.359 5.640 5.961 1.00 76.44 187 CYS A O 1
ATOM 1539 N N . GLY A 1 188 ? -10.410 7.468 6.725 1.00 81.44 188 GLY A N 1
ATOM 1540 C CA . GLY A 1 188 ? -11.585 7.273 5.875 1.00 81.44 188 GLY A CA 1
ATOM 1541 C C . GLY A 1 188 ? -12.362 5.988 6.180 1.00 81.44 188 GLY A C 1
ATOM 1542 O O . GLY A 1 188 ? -12.281 5.423 7.269 1.00 81.44 188 GLY A O 1
ATOM 1543 N N . PHE A 1 189 ? -13.128 5.506 5.204 1.00 77.62 189 PHE A N 1
ATOM 1544 C CA . PHE A 1 189 ? -13.838 4.233 5.317 1.00 77.62 189 PHE A CA 1
ATOM 1545 C C . PHE A 1 189 ? -12.985 3.105 4.748 1.00 77.62 189 PHE A C 1
ATOM 1547 O O . PHE A 1 189 ? -12.731 3.063 3.545 1.00 77.62 189 PHE A O 1
ATOM 1554 N N . CYS A 1 190 ? -12.604 2.157 5.596 1.00 82.75 190 CYS A N 1
ATOM 1555 C CA . CYS A 1 190 ? -12.013 0.902 5.147 1.00 82.75 190 CYS A CA 1
ATOM 1556 C C . CYS A 1 190 ? -13.121 -0.140 4.981 1.00 82.75 190 CYS A C 1
ATOM 1558 O O . CYS A 1 190 ? -13.969 -0.284 5.864 1.00 82.75 190 CYS A O 1
ATOM 1560 N N . LYS A 1 191 ? -13.128 -0.856 3.857 1.00 83.44 191 LYS A N 1
ATOM 1561 C CA . LYS A 1 191 ? -14.208 -1.768 3.462 1.00 83.44 191 LYS A CA 1
ATOM 1562 C C . LYS A 1 191 ? -13.656 -3.121 3.033 1.00 83.44 191 LYS A C 1
ATOM 1564 O O . LYS A 1 191 ? -12.598 -3.188 2.406 1.00 83.44 191 LYS A O 1
ATOM 1569 N N . ARG A 1 192 ? -14.397 -4.186 3.334 1.00 87.56 192 ARG A N 1
ATOM 1570 C CA . ARG A 1 192 ? -14.186 -5.533 2.796 1.00 87.56 192 ARG A CA 1
ATOM 1571 C C . ARG A 1 192 ? -15.476 -6.015 2.151 1.00 87.56 192 ARG A C 1
ATOM 1573 O O . ARG A 1 192 ? -16.556 -5.812 2.708 1.00 87.56 192 ARG A O 1
ATOM 1580 N N . TYR A 1 193 ? -15.336 -6.644 0.996 1.00 83.88 193 TYR A N 1
ATOM 1581 C CA . TYR A 1 193 ? -16.445 -7.140 0.200 1.00 83.88 193 TYR A CA 1
ATOM 1582 C C . TYR A 1 193 ? -16.303 -8.646 -0.035 1.00 83.88 193 TYR A C 1
ATOM 1584 O O . TYR A 1 193 ? -15.187 -9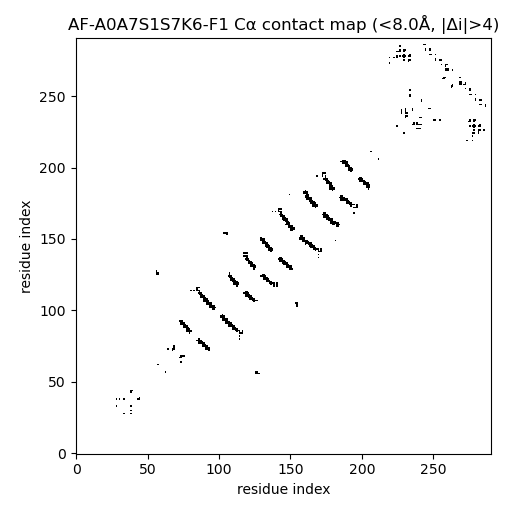.171 -0.146 1.00 83.88 193 TYR A O 1
ATOM 1592 N N . GLY A 1 194 ? -17.441 -9.322 -0.138 1.00 78.06 194 GLY A N 1
ATOM 1593 C CA . GLY A 1 194 ? -17.528 -10.712 -0.552 1.00 78.06 194 GLY A CA 1
ATOM 1594 C C . GLY A 1 194 ? -17.213 -10.880 -2.043 1.00 78.06 194 GLY A C 1
ATOM 1595 O O . GLY A 1 194 ? -17.158 -9.894 -2.787 1.00 78.06 194 GLY A O 1
ATOM 1596 N N . PRO A 1 195 ? -16.986 -12.117 -2.521 1.00 83.94 195 PRO A N 1
ATOM 1597 C CA . PRO A 1 195 ? -16.715 -12.393 -3.937 1.00 83.94 195 PRO A CA 1
ATOM 1598 C C . PRO A 1 195 ? -17.836 -11.942 -4.890 1.00 83.94 195 PRO A C 1
ATOM 1600 O O . PRO A 1 195 ? -17.573 -11.614 -6.048 1.00 83.94 195 PRO A O 1
ATOM 1603 N N . ASP A 1 196 ? -19.072 -11.903 -4.392 1.00 83.12 196 ASP A N 1
ATOM 1604 C CA . ASP A 1 196 ? -20.283 -11.412 -5.060 1.00 83.12 196 ASP A CA 1
ATOM 1605 C C . ASP A 1 196 ? -20.387 -9.874 -5.097 1.00 83.12 196 ASP A C 1
ATOM 1607 O O . ASP A 1 196 ? -21.278 -9.326 -5.742 1.00 83.12 196 ASP A O 1
ATOM 1611 N N . GLY A 1 197 ? -19.466 -9.171 -4.430 1.00 80.50 197 GLY A N 1
ATOM 1612 C CA . GLY A 1 197 ? -19.454 -7.716 -4.299 1.00 80.50 197 GLY A CA 1
ATOM 1613 C C . GLY A 1 197 ? -20.283 -7.185 -3.127 1.00 80.50 197 GLY A C 1
ATOM 1614 O O . GLY A 1 197 ? -20.325 -5.968 -2.929 1.00 80.50 197 GLY A O 1
ATOM 1615 N N . ALA A 1 198 ? -20.913 -8.054 -2.326 1.00 77.19 198 ALA A N 1
ATOM 1616 C CA . ALA A 1 198 ? -21.651 -7.630 -1.144 1.00 77.19 198 ALA A CA 1
ATOM 1617 C C . ALA A 1 198 ? -20.699 -7.035 -0.096 1.00 77.19 198 ALA A C 1
ATOM 1619 O O . ALA A 1 198 ? -19.606 -7.548 0.141 1.00 77.19 198 ALA A O 1
ATOM 1620 N N . LEU A 1 199 ? -21.098 -5.935 0.547 1.00 78.06 199 LEU A N 1
ATOM 1621 C CA . LEU A 1 199 ? -20.309 -5.332 1.620 1.00 78.06 199 LEU A CA 1
ATOM 1622 C C . LEU A 1 199 ? -20.396 -6.213 2.873 1.00 78.06 199 LEU A C 1
ATOM 1624 O O . LEU A 1 199 ? -21.438 -6.271 3.518 1.00 78.06 199 LEU A O 1
ATOM 1628 N N . GLU A 1 200 ? -19.292 -6.859 3.235 1.00 78.69 200 GLU A N 1
ATOM 1629 C CA . GLU A 1 200 ? -19.216 -7.705 4.433 1.00 78.69 200 GLU A CA 1
ATOM 1630 C C . GLU A 1 200 ? -18.848 -6.903 5.677 1.00 78.69 200 GLU A C 1
ATOM 1632 O O . GLU A 1 200 ? -19.250 -7.230 6.790 1.00 78.69 200 GLU A O 1
ATOM 1637 N N . TRP A 1 201 ? -18.012 -5.878 5.506 1.00 79.00 201 TRP A N 1
ATOM 1638 C CA . TRP A 1 201 ? -17.467 -5.130 6.626 1.00 79.00 201 TRP A CA 1
ATOM 1639 C C . TRP A 1 201 ? -17.108 -3.711 6.218 1.00 79.00 201 TRP A C 1
ATOM 1641 O O . TRP A 1 201 ? -16.530 -3.469 5.156 1.00 79.00 201 TRP A O 1
ATOM 1651 N N . VAL A 1 202 ? -17.398 -2.772 7.112 1.00 82.44 202 VAL A N 1
ATOM 1652 C CA . VAL A 1 202 ? -16.971 -1.383 7.000 1.00 82.44 202 VAL A CA 1
ATOM 1653 C C . VAL A 1 202 ? -16.494 -0.888 8.355 1.00 82.44 202 VAL A C 1
ATOM 1655 O O . VAL A 1 202 ? -17.134 -1.114 9.383 1.00 82.44 202 VAL A O 1
ATOM 1658 N N . LYS A 1 203 ? -15.372 -0.175 8.353 1.00 79.31 203 LYS A N 1
ATOM 1659 C CA . LYS A 1 203 ? -14.890 0.564 9.512 1.00 79.31 203 LYS A CA 1
ATOM 1660 C C . LYS A 1 203 ? -14.626 2.003 9.147 1.00 79.31 203 LYS A C 1
ATOM 1662 O O . LYS A 1 203 ? -13.924 2.299 8.183 1.00 79.31 203 LYS A O 1
ATOM 1667 N N . ASP A 1 204 ? -15.178 2.871 9.975 1.00 78.62 204 ASP A N 1
ATOM 1668 C CA . ASP A 1 204 ? -14.993 4.304 9.887 1.00 78.62 204 ASP A CA 1
ATOM 1669 C C . ASP A 1 204 ? -13.765 4.743 10.704 1.00 78.62 204 ASP A C 1
ATOM 1671 O O . ASP A 1 204 ? -13.709 4.568 11.927 1.00 78.62 204 ASP A O 1
ATOM 1675 N N . TYR A 1 205 ? -12.770 5.280 10.000 1.00 72.94 205 TYR A N 1
ATOM 1676 C CA . TYR A 1 205 ? -11.571 5.923 10.532 1.00 72.94 205 TYR A CA 1
ATOM 1677 C C . TYR A 1 205 ? -11.585 7.449 10.315 1.00 72.94 205 TYR A C 1
ATOM 1679 O O . TYR A 1 205 ? -10.550 8.083 10.488 1.00 72.94 205 TYR A O 1
ATOM 1687 N N . THR A 1 206 ? -12.719 8.048 9.931 1.00 66.00 206 THR A N 1
ATOM 1688 C CA . THR A 1 206 ? -12.868 9.513 9.817 1.00 66.00 206 THR A CA 1
ATOM 1689 C C . THR A 1 206 ? -12.977 10.192 11.180 1.00 66.00 206 THR A C 1
ATOM 1691 O O . THR A 1 206 ? -12.462 11.293 11.349 1.00 66.00 206 THR A O 1
ATOM 1694 N N . LYS A 1 207 ? -13.589 9.522 12.168 1.00 59.34 207 LYS A N 1
ATOM 1695 C CA . LYS A 1 207 ? -13.633 9.999 13.557 1.00 59.34 207 LYS A CA 1
ATOM 1696 C C . LYS A 1 207 ? -12.253 9.943 14.201 1.00 59.34 207 LYS A C 1
ATOM 1698 O O . LYS A 1 207 ? -11.607 8.887 14.144 1.00 59.34 207 LYS A O 1
ATOM 1703 N N . ASP A 1 208 ? -11.864 11.022 14.877 1.00 60.00 208 ASP A N 1
ATOM 1704 C CA . ASP A 1 208 ? -10.607 11.091 15.619 1.00 60.00 208 ASP A CA 1
ATOM 1705 C C . ASP A 1 208 ? -10.527 9.947 16.645 1.00 60.00 208 ASP A C 1
ATOM 1707 O O . ASP A 1 208 ? -11.524 9.548 17.262 1.00 60.00 208 ASP A O 1
ATOM 1711 N N . TYR A 1 209 ? -9.339 9.362 16.805 1.00 47.72 209 TYR A N 1
ATOM 1712 C CA . TYR A 1 209 ? -9.135 8.276 17.762 1.00 47.72 209 TYR A CA 1
ATOM 1713 C C . TYR A 1 209 ? -9.543 8.699 19.181 1.00 47.72 209 TYR A C 1
ATOM 1715 O O . TYR A 1 209 ? -10.150 7.899 19.889 1.00 47.72 209 TYR A O 1
ATOM 1723 N N . GLN A 1 210 ? -9.291 9.950 19.574 1.00 46.66 210 GLN A N 1
ATOM 1724 C CA . GLN A 1 210 ? -9.661 10.502 20.876 1.00 46.66 210 GLN A CA 1
ATOM 1725 C C . GLN A 1 210 ? -11.171 10.676 21.023 1.00 46.66 210 GLN A C 1
ATOM 1727 O O . GLN A 1 210 ? -11.690 10.408 22.100 1.00 46.66 210 GLN A O 1
ATOM 1732 N N . GLU A 1 211 ? -11.894 11.047 19.964 1.00 57.94 211 GLU A N 1
ATOM 1733 C CA . GLU A 1 211 ? -13.362 11.112 19.983 1.00 57.94 211 GLU A CA 1
ATOM 1734 C C . GLU A 1 211 ? -13.961 9.710 20.147 1.00 57.94 211 GLU A C 1
ATOM 1736 O O . GLU A 1 211 ? -14.835 9.486 20.982 1.00 57.94 211 GLU A O 1
ATOM 1741 N N . ARG A 1 212 ? -13.412 8.721 19.433 1.00 55.94 212 ARG A N 1
ATOM 1742 C CA . ARG A 1 212 ? -13.828 7.318 19.549 1.00 55.94 212 ARG A CA 1
ATOM 1743 C C . ARG A 1 212 ? -13.511 6.740 20.926 1.00 55.94 212 ARG A C 1
ATOM 1745 O O . ARG A 1 212 ? -14.331 6.020 21.486 1.00 55.94 212 ARG A O 1
ATOM 1752 N N . VAL A 1 213 ? -12.339 7.063 21.475 1.00 47.06 213 VAL A N 1
ATOM 1753 C CA . VAL A 1 213 ? -11.945 6.720 22.849 1.00 47.06 213 VAL A CA 1
ATOM 1754 C C . VAL A 1 213 ? -12.818 7.463 23.861 1.00 47.06 213 VAL A C 1
ATOM 1756 O O . VAL A 1 213 ? -13.190 6.878 24.870 1.00 47.06 213 VAL A O 1
ATOM 1759 N N . GLY A 1 214 ? -13.205 8.708 23.590 1.00 54.47 214 GLY A N 1
ATOM 1760 C CA . GLY A 1 214 ? -14.109 9.516 24.406 1.00 54.47 214 GLY A CA 1
ATOM 1761 C C . GLY A 1 214 ? -15.520 8.936 24.458 1.00 54.47 214 GLY A C 1
ATOM 1762 O O . GLY A 1 214 ? -16.039 8.714 25.545 1.00 54.47 214 GLY A O 1
ATOM 1763 N N . GLU A 1 215 ? -16.114 8.592 23.313 1.00 58.69 215 GLU A N 1
ATOM 1764 C CA . GLU A 1 215 ? -17.406 7.897 23.221 1.00 58.69 215 GLU A CA 1
ATOM 1765 C C . GLU A 1 215 ? -17.343 6.499 23.860 1.00 58.69 215 GLU A C 1
ATOM 1767 O O . GLU A 1 215 ? -18.255 6.097 24.589 1.00 58.69 215 GLU A O 1
ATOM 1772 N N . PHE A 1 216 ? -16.250 5.764 23.628 1.00 50.69 216 PHE A N 1
ATOM 1773 C CA . PHE A 1 216 ? -15.983 4.472 24.259 1.00 50.69 216 PHE A CA 1
ATOM 1774 C C . PHE A 1 216 ? -15.907 4.609 25.785 1.00 50.69 216 PHE A C 1
ATOM 1776 O O . PHE A 1 216 ? -16.569 3.854 26.493 1.00 50.69 216 PHE A O 1
ATOM 1783 N N . ASN A 1 217 ? -15.194 5.615 26.297 1.00 53.22 217 ASN A N 1
ATOM 1784 C CA . ASN A 1 217 ? -15.072 5.916 27.724 1.00 53.22 217 ASN A CA 1
ATOM 1785 C C . ASN A 1 217 ? -16.378 6.469 28.330 1.00 53.22 217 ASN A C 1
ATOM 1787 O O . ASN A 1 217 ? -16.717 6.159 29.469 1.00 53.22 217 ASN A O 1
ATOM 1791 N N . ALA A 1 218 ? -17.169 7.227 27.574 1.00 59.62 218 ALA A N 1
ATOM 1792 C CA . ALA A 1 218 ? -18.482 7.701 28.005 1.00 59.62 218 ALA A CA 1
ATOM 1793 C C . ALA A 1 218 ? -19.484 6.541 28.128 1.00 59.62 218 ALA A C 1
ATOM 1795 O O . ALA A 1 218 ? -20.265 6.485 29.079 1.00 59.62 218 ALA A O 1
ATOM 1796 N N . LYS A 1 219 ? -19.427 5.557 27.218 1.00 55.62 219 LYS A N 1
ATOM 1797 C CA . LYS A 1 219 ? -20.152 4.287 27.376 1.00 55.62 219 LYS A CA 1
ATOM 1798 C C . LYS A 1 219 ? -19.580 3.469 28.538 1.00 55.62 219 LYS A C 1
ATOM 1800 O O . LYS A 1 219 ? -20.365 2.869 29.278 1.00 55.62 219 LYS A O 1
ATOM 1805 N N . LYS A 1 220 ? -18.251 3.483 28.732 1.00 47.59 220 LYS A N 1
ATOM 1806 C CA . LYS A 1 220 ? -17.498 2.845 29.834 1.00 47.59 220 LYS A CA 1
ATOM 1807 C C . LYS A 1 220 ? -17.922 3.311 31.235 1.00 47.59 220 LYS A C 1
ATOM 1809 O O . LYS A 1 220 ? -17.891 2.515 32.166 1.00 47.59 220 LYS A O 1
ATOM 1814 N N . GLY A 1 221 ? -18.388 4.549 31.379 1.00 52.94 221 GLY A N 1
ATOM 1815 C CA . GLY A 1 221 ? -18.871 5.096 32.653 1.00 52.94 221 GLY A CA 1
ATOM 1816 C C . GLY A 1 221 ? -20.243 4.593 33.128 1.00 52.94 221 GLY A C 1
ATOM 1817 O O . GLY A 1 221 ? -20.677 4.993 34.196 1.00 52.94 221 GLY A O 1
ATOM 1818 N N . LYS A 1 222 ? -20.952 3.753 32.354 1.00 56.41 222 LYS A N 1
ATOM 1819 C CA . LYS A 1 222 ? -22.346 3.346 32.662 1.00 56.41 222 LYS A CA 1
ATOM 1820 C C . LYS A 1 222 ? -22.549 1.932 33.230 1.00 56.41 222 LYS A C 1
ATOM 1822 O O . LYS A 1 222 ? -23.685 1.543 33.455 1.00 56.41 222 LYS A O 1
ATOM 1827 N N . ILE A 1 223 ? -21.491 1.145 33.401 1.00 56.94 223 ILE A N 1
ATOM 1828 C CA . ILE A 1 223 ? -21.567 -0.238 33.910 1.00 56.94 223 ILE A CA 1
ATOM 1829 C C . ILE A 1 223 ? -20.608 -0.284 35.084 1.00 56.94 223 ILE A C 1
ATOM 1831 O O . ILE A 1 223 ? -19.391 -0.271 34.890 1.00 56.94 223 ILE A O 1
ATOM 1835 N N . GLU A 1 224 ? -21.178 -0.250 36.278 1.00 62.31 224 GLU A N 1
ATOM 1836 C CA . GLU A 1 224 ? -20.468 -0.454 37.530 1.00 62.31 224 GLU A CA 1
ATOM 1837 C C . GLU A 1 224 ? -20.606 -1.933 37.889 1.00 62.31 224 GLU A C 1
ATOM 1839 O O . GLU A 1 224 ? -21.717 -2.441 38.001 1.00 62.31 224 GLU A O 1
ATOM 1844 N N . PHE A 1 225 ? -19.476 -2.628 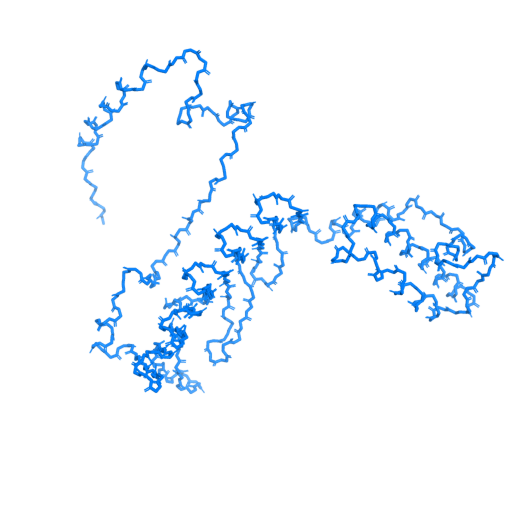38.014 1.00 73.75 225 PHE A N 1
ATOM 1845 C CA . PHE A 1 225 ? -19.432 -3.979 38.564 1.00 73.75 225 PHE A CA 1
ATOM 1846 C C . PHE A 1 225 ? -18.904 -3.913 39.992 1.00 73.75 225 PHE A C 1
ATOM 1848 O O . PHE A 1 225 ? -17.945 -3.189 40.273 1.00 73.75 225 PHE A O 1
ATOM 1855 N N . SER A 1 226 ? -19.451 -4.738 40.873 1.00 83.75 226 SER A N 1
ATOM 1856 C CA . SER A 1 226 ? -18.734 -5.172 42.069 1.00 83.75 226 SER A CA 1
ATOM 1857 C C . SER A 1 226 ? -17.541 -6.063 41.690 1.00 83.75 226 SER A C 1
ATOM 1859 O O . SER A 1 226 ? -17.491 -6.653 40.607 1.00 83.75 226 SER A O 1
ATOM 1861 N N . ALA A 1 227 ? -16.566 -6.212 42.592 1.00 83.56 227 ALA A N 1
ATOM 1862 C CA . ALA A 1 227 ? -15.405 -7.075 42.351 1.00 83.56 227 ALA A CA 1
ATOM 1863 C C . ALA A 1 227 ? -15.802 -8.543 42.074 1.00 83.56 227 ALA A C 1
ATOM 1865 O O . ALA A 1 227 ? -15.163 -9.210 41.263 1.00 83.56 227 ALA A O 1
ATOM 1866 N N . ALA A 1 228 ? -16.885 -9.026 42.692 1.00 85.69 228 ALA A N 1
ATOM 1867 C CA . ALA A 1 228 ? -17.408 -10.374 42.473 1.00 85.69 228 ALA A CA 1
ATOM 1868 C C . ALA A 1 228 ? -18.079 -10.530 41.096 1.00 85.69 228 ALA A C 1
ATOM 1870 O O . ALA A 1 228 ? -17.843 -11.521 40.407 1.00 85.69 228 ALA A O 1
ATOM 1871 N N . GLU A 1 229 ? -18.864 -9.543 40.655 1.00 86.25 229 GLU A N 1
ATOM 1872 C CA . GLU A 1 229 ? -19.476 -9.547 39.317 1.00 86.25 229 GLU A CA 1
ATOM 1873 C C . GLU A 1 229 ? -18.412 -9.451 38.221 1.00 86.25 229 GLU A C 1
ATOM 1875 O O . GLU A 1 229 ? -18.464 -10.176 37.230 1.00 86.25 229 GLU A O 1
ATOM 1880 N N . ALA A 1 230 ? -17.383 -8.631 38.434 1.00 85.81 230 ALA A N 1
ATOM 1881 C CA . ALA A 1 230 ? -16.237 -8.548 37.541 1.00 85.81 2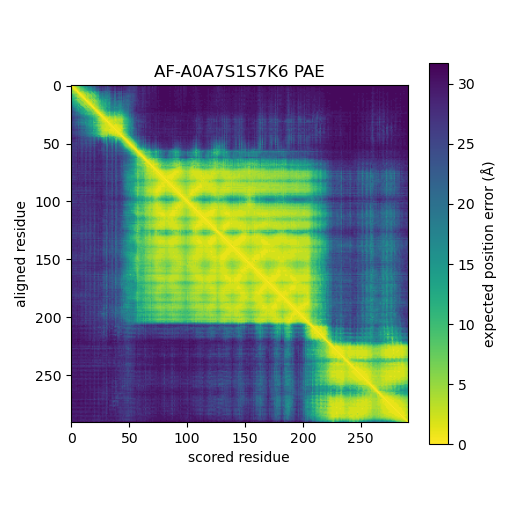30 ALA A CA 1
ATOM 1882 C C . ALA A 1 230 ? -15.481 -9.890 37.436 1.00 85.81 230 ALA A C 1
ATOM 1884 O O . ALA A 1 230 ? -15.080 -10.305 36.347 1.00 85.81 230 ALA A O 1
ATOM 1885 N N . ALA A 1 231 ? -15.314 -10.611 38.549 1.00 87.94 231 ALA A N 1
ATOM 1886 C CA . ALA A 1 231 ? -14.739 -11.954 38.527 1.00 87.94 231 ALA A CA 1
ATOM 1887 C C . ALA A 1 231 ? -15.625 -12.931 37.730 1.00 87.94 231 ALA A C 1
ATOM 1889 O O . ALA A 1 231 ? -15.113 -13.673 36.887 1.00 87.94 231 ALA A O 1
ATOM 1890 N N . ALA A 1 232 ? -16.947 -12.870 37.901 1.00 89.25 232 ALA A N 1
ATOM 1891 C CA . ALA A 1 232 ? -17.886 -13.700 37.148 1.00 89.25 232 ALA A CA 1
ATOM 1892 C C . ALA A 1 232 ? -17.814 -13.451 35.630 1.00 89.25 232 ALA A C 1
ATOM 1894 O O . ALA A 1 232 ? -17.766 -14.411 34.860 1.00 89.25 232 ALA A O 1
ATOM 1895 N N . VAL A 1 233 ? -17.700 -12.190 35.195 1.00 87.88 233 VAL A N 1
ATOM 1896 C CA . VAL A 1 233 ? -17.530 -11.818 33.774 1.00 87.88 233 VAL A CA 1
ATOM 1897 C C . VAL A 1 233 ? -16.238 -12.398 33.177 1.00 87.88 233 VAL A C 1
ATOM 1899 O O . VAL A 1 233 ? -16.209 -12.785 32.010 1.00 87.88 233 VAL A O 1
ATOM 1902 N N . LEU A 1 234 ? -15.167 -12.525 33.970 1.00 87.06 234 LEU A N 1
ATOM 1903 C CA . LEU A 1 234 ? -13.925 -13.196 33.553 1.00 87.06 234 LEU A CA 1
ATOM 1904 C C . LEU A 1 234 ? -13.978 -14.733 33.659 1.00 87.06 234 LEU A C 1
ATOM 1906 O O . LEU A 1 234 ? -12.967 -15.397 33.422 1.00 87.06 234 LEU A O 1
ATOM 1910 N N . GLY A 1 235 ? -15.140 -15.305 33.979 1.00 87.06 235 GLY A N 1
ATOM 1911 C CA . GLY A 1 235 ? -15.363 -16.749 34.051 1.00 87.06 235 GLY A CA 1
ATOM 1912 C C . GLY A 1 235 ? -15.041 -17.377 35.408 1.00 87.06 235 GLY A C 1
ATOM 1913 O O . GLY A 1 235 ? -14.957 -18.603 35.502 1.00 87.06 235 GLY A O 1
ATOM 1914 N N . TYR A 1 236 ? -14.861 -16.578 36.463 1.00 86.44 236 TYR A N 1
ATOM 1915 C CA . TYR A 1 236 ? -14.729 -17.093 37.824 1.00 86.44 236 TYR A CA 1
ATOM 1916 C C . TYR A 1 236 ? -16.117 -17.290 38.445 1.00 86.44 236 TYR A C 1
ATOM 1918 O O . TYR A 1 236 ? -16.742 -16.356 38.939 1.00 86.44 236 TYR A O 1
ATOM 1926 N N . LEU A 1 237 ? -16.612 -18.527 38.395 1.00 82.38 237 LEU A N 1
ATOM 1927 C CA . LEU A 1 237 ? -17.902 -18.914 38.973 1.00 82.38 237 LEU A CA 1
ATOM 1928 C C . LEU A 1 237 ? -17.788 -19.201 40.483 1.00 82.38 237 LEU A C 1
ATOM 1930 O O . LEU A 1 237 ? -16.690 -19.386 41.017 1.00 82.38 237 LEU A O 1
ATOM 1934 N N . ASP A 1 238 ? -18.936 -19.256 41.162 1.00 79.25 238 ASP A N 1
ATOM 1935 C CA . ASP A 1 238 ? -19.076 -19.616 42.584 1.00 79.25 238 ASP A CA 1
ATOM 1936 C C . ASP A 1 238 ? -18.364 -18.668 43.567 1.00 79.25 238 ASP A C 1
ATOM 1938 O O . ASP A 1 238 ? -17.862 -19.091 44.607 1.00 79.25 238 ASP A O 1
ATOM 1942 N N . GLY A 1 239 ? -18.276 -17.377 43.232 1.00 73.19 239 GLY A N 1
ATOM 1943 C CA . GLY A 1 239 ? -17.648 -16.369 44.096 1.00 73.19 239 GLY A CA 1
ATOM 1944 C C . GLY A 1 239 ? -16.126 -16.509 44.222 1.00 73.19 239 GLY A C 1
ATOM 1945 O O . GLY A 1 239 ? -15.521 -15.909 45.111 1.00 73.19 239 GLY A O 1
ATOM 1946 N N . LYS A 1 240 ? -15.489 -17.300 43.349 1.00 84.81 240 LYS A N 1
ATOM 1947 C CA . LYS A 1 240 ? -14.028 -17.396 43.283 1.00 84.81 240 LYS A CA 1
ATOM 1948 C C . LYS A 1 240 ? -13.447 -16.072 42.799 1.00 84.81 240 LYS A C 1
ATOM 1950 O O . LYS A 1 240 ? -13.908 -15.509 41.813 1.00 84.81 240 LYS A O 1
ATOM 1955 N N . MET A 1 241 ? -12.396 -15.612 43.470 1.00 87.88 241 MET A N 1
ATOM 1956 C CA . MET A 1 241 ? -11.653 -14.421 43.069 1.00 87.88 241 MET A CA 1
ATOM 1957 C C . MET A 1 241 ? -10.332 -14.810 42.393 1.00 87.88 241 MET A C 1
ATOM 1959 O O . MET A 1 241 ? -9.755 -15.850 42.730 1.00 87.88 241 MET A O 1
ATOM 1963 N N . PRO A 1 242 ? -9.826 -13.986 41.459 1.00 88.81 242 PRO A N 1
ATOM 1964 C CA . PRO A 1 242 ? -8.454 -14.099 40.973 1.00 88.81 242 PRO A CA 1
ATOM 1965 C C . PRO A 1 242 ? -7.457 -14.009 42.139 1.00 88.81 242 PRO A C 1
ATOM 1967 O O . PRO A 1 242 ? -7.743 -13.371 43.149 1.00 88.81 242 PRO A O 1
ATOM 1970 N N . LYS A 1 243 ? -6.276 -14.619 42.016 1.00 87.69 243 LYS A N 1
ATOM 1971 C CA . LYS A 1 243 ? -5.243 -14.559 43.064 1.00 87.69 243 LYS A CA 1
ATOM 1972 C C . LYS A 1 243 ? -4.557 -13.201 43.126 1.00 87.69 243 LYS A C 1
ATOM 1974 O O . LYS A 1 243 ? -4.247 -12.718 44.209 1.00 87.69 243 LYS A O 1
ATOM 1979 N N . ASP A 1 244 ? -4.282 -12.619 41.963 1.00 89.69 244 ASP A N 1
ATOM 1980 C CA . ASP A 1 244 ? -3.562 -11.360 41.828 1.00 89.69 244 ASP A CA 1
ATOM 1981 C C . ASP A 1 244 ? -3.870 -10.666 40.489 1.00 89.69 244 ASP A C 1
ATOM 1983 O O . ASP A 1 244 ? -4.511 -11.216 39.587 1.00 89.69 244 ASP A O 1
ATOM 1987 N N . ALA A 1 245 ? -3.364 -9.440 40.343 1.00 86.19 245 ALA A N 1
ATOM 1988 C CA . ALA A 1 245 ? -3.481 -8.643 39.126 1.00 86.19 245 ALA A CA 1
ATOM 1989 C C . ALA A 1 245 ? -2.878 -9.318 37.873 1.00 86.19 245 ALA A C 1
ATOM 1991 O O . ALA A 1 245 ? -3.364 -9.106 36.762 1.00 86.19 245 ALA A O 1
ATOM 1992 N N . SER A 1 246 ? -1.839 -10.148 38.023 1.00 86.50 246 SER A N 1
ATOM 1993 C CA . SER A 1 246 ? -1.216 -10.851 36.891 1.00 86.50 246 SER A CA 1
ATOM 1994 C C . SER A 1 246 ? -2.099 -11.983 36.365 1.00 86.50 246 SER A C 1
ATOM 1996 O O . SER A 1 246 ? -2.170 -12.217 35.156 1.00 86.50 246 SER A O 1
ATOM 1998 N N . GLU A 1 247 ? -2.820 -12.668 37.249 1.00 88.94 247 GLU A N 1
ATOM 1999 C CA . GLU A 1 247 ? -3.811 -13.671 36.883 1.00 88.94 247 GLU A CA 1
ATOM 2000 C C . GLU A 1 247 ? -5.029 -13.047 36.186 1.00 88.94 247 GLU A C 1
ATOM 2002 O O . GLU A 1 247 ? -5.489 -13.597 35.179 1.00 88.94 247 GLU A O 1
ATOM 2007 N N . VAL A 1 248 ? -5.488 -11.873 36.638 1.00 88.81 248 VAL A N 1
ATOM 2008 C CA . VAL A 1 248 ? -6.528 -11.085 35.947 1.00 88.81 248 VAL A CA 1
ATOM 2009 C C . VAL A 1 248 ? -6.115 -10.804 34.500 1.00 88.81 248 VAL A C 1
ATOM 2011 O O . VAL A 1 248 ? -6.866 -11.100 33.571 1.00 88.81 248 VAL A O 1
ATOM 2014 N N . ASP A 1 249 ? -4.894 -10.307 34.288 1.00 85.12 249 ASP A N 1
ATOM 2015 C CA . ASP A 1 249 ? -4.368 -9.994 32.956 1.00 85.12 249 ASP A CA 1
ATOM 2016 C C . ASP A 1 249 ? -4.265 -11.218 32.048 1.00 85.12 249 ASP A C 1
ATOM 2018 O O . ASP A 1 249 ? -4.601 -11.158 30.860 1.00 85.12 249 ASP A O 1
ATOM 2022 N N . ARG A 1 250 ? -3.808 -12.344 32.599 1.00 89.31 250 ARG A N 1
ATOM 2023 C CA . ARG A 1 250 ? -3.680 -13.602 31.860 1.00 89.31 250 ARG A CA 1
ATOM 2024 C C . ARG A 1 250 ? -5.041 -14.109 31.386 1.00 89.31 250 ARG A C 1
ATOM 2026 O O . ARG A 1 250 ? -5.168 -14.509 30.228 1.00 89.31 250 ARG A O 1
ATOM 2033 N N . VAL A 1 251 ? -6.046 -14.098 32.262 1.00 89.56 251 VAL A N 1
ATOM 2034 C CA . VAL A 1 251 ? -7.396 -14.576 31.931 1.00 89.56 251 VAL A CA 1
ATOM 2035 C C . VAL A 1 251 ? -8.096 -13.619 30.972 1.00 89.56 251 VAL A C 1
ATOM 2037 O O . VAL A 1 251 ? -8.631 -14.076 29.964 1.00 89.56 251 VAL A O 1
ATOM 2040 N N . TYR A 1 252 ? -7.979 -12.308 31.185 1.00 89.56 252 TYR A N 1
ATOM 2041 C CA . TYR A 1 252 ? -8.485 -11.291 30.262 1.00 89.56 252 TYR A CA 1
ATOM 2042 C C . TYR A 1 252 ? -8.000 -11.513 28.823 1.00 89.56 252 TYR A C 1
ATOM 2044 O O . TYR A 1 252 ? -8.807 -11.600 27.900 1.00 89.56 252 TYR A O 1
ATOM 2052 N N . ARG A 1 253 ? -6.687 -11.702 28.616 1.00 86.31 253 ARG A N 1
ATOM 2053 C CA . ARG A 1 253 ? -6.131 -11.950 27.270 1.00 86.31 253 ARG A CA 1
ATOM 2054 C C . ARG A 1 253 ? -6.725 -13.199 26.616 1.00 86.31 253 ARG A C 1
ATOM 2056 O O . ARG A 1 253 ? -6.963 -13.199 25.409 1.00 86.31 253 ARG A O 1
ATOM 2063 N N . LYS A 1 254 ? -6.980 -14.251 27.400 1.00 87.50 254 LYS A N 1
ATOM 2064 C CA . LYS A 1 254 ? -7.577 -15.502 26.915 1.00 87.50 254 LYS A CA 1
ATOM 2065 C C . LYS A 1 254 ? -9.039 -15.310 26.494 1.00 87.50 254 LYS A C 1
ATOM 2067 O O . LYS A 1 254 ? -9.427 -15.844 25.458 1.00 87.50 254 LYS A O 1
ATOM 2072 N N . VAL A 1 255 ? -9.813 -14.534 27.255 1.00 85.50 255 VAL A N 1
ATOM 2073 C CA . VAL A 1 255 ? -11.234 -14.239 26.985 1.00 85.50 255 VAL A CA 1
ATOM 2074 C C . VAL A 1 255 ? -11.404 -13.260 25.814 1.00 85.50 255 VAL A C 1
ATOM 2076 O O . VAL A 1 255 ? -12.296 -13.432 24.991 1.00 85.50 255 VAL A O 1
ATOM 2079 N N . CYS A 1 256 ? -10.512 -12.279 25.670 1.00 82.25 256 CYS A N 1
ATOM 2080 C CA . CYS A 1 256 ? -10.560 -11.289 24.589 1.00 82.25 256 CYS A CA 1
ATOM 2081 C C . CYS A 1 256 ? -10.115 -11.819 23.222 1.00 82.25 256 CYS A C 1
ATOM 2083 O O . CYS A 1 256 ? -10.495 -11.260 22.196 1.00 82.25 256 CYS A O 1
ATOM 2085 N N . MET A 1 257 ? -9.310 -12.882 23.180 1.00 79.69 257 MET A N 1
ATOM 2086 C CA . MET A 1 257 ? -8.808 -13.450 21.929 1.00 79.69 257 MET A CA 1
ATOM 2087 C C . MET A 1 257 ? -9.920 -13.867 20.939 1.00 79.69 257 MET A C 1
ATOM 2089 O O . MET A 1 257 ? -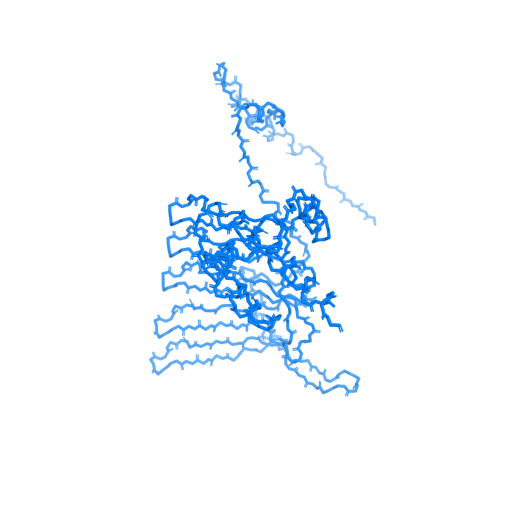9.794 -13.508 19.768 1.00 79.69 257 MET A O 1
ATOM 2093 N N . PRO A 1 258 ? -10.987 -14.589 21.340 1.00 77.50 258 PRO A N 1
ATOM 2094 C CA . PRO A 1 258 ? -12.115 -14.890 20.453 1.00 77.50 258 PRO A CA 1
ATOM 2095 C C . PRO A 1 258 ? -13.038 -13.692 20.195 1.00 77.50 258 PRO A C 1
ATOM 2097 O O . PRO A 1 258 ? -13.740 -13.701 19.197 1.00 77.50 258 PRO A O 1
ATOM 2100 N N . LEU A 1 259 ? -13.030 -12.664 21.050 1.00 70.94 259 LEU A N 1
ATOM 2101 C CA . LEU A 1 259 ? -13.868 -11.462 20.914 1.00 70.94 259 LEU A CA 1
ATOM 2102 C C . LEU A 1 259 ? -13.241 -10.385 20.012 1.00 70.94 259 LEU A C 1
ATOM 2104 O O . LEU A 1 259 ? -13.838 -9.335 19.787 1.00 70.94 259 LEU A O 1
ATOM 2108 N N . HIS A 1 260 ? -12.026 -10.620 19.506 1.00 66.25 260 HIS A N 1
ATOM 2109 C CA . HIS A 1 260 ? -11.339 -9.667 18.645 1.00 66.25 260 HIS A CA 1
ATOM 2110 C C . HIS A 1 260 ? -12.108 -9.472 17.321 1.00 66.25 260 HIS A C 1
ATOM 2112 O O . HIS A 1 260 ? -12.474 -10.473 16.697 1.00 66.25 260 HIS A O 1
ATOM 2118 N N . PRO A 1 261 ? -12.274 -8.228 16.828 1.00 56.12 261 PRO A N 1
ATOM 2119 C CA . PRO A 1 261 ? -13.012 -7.942 15.590 1.00 56.12 261 PRO A CA 1
ATOM 2120 C C . PRO A 1 261 ? -12.493 -8.691 14.354 1.00 56.12 261 PRO A C 1
ATOM 2122 O O . PRO A 1 261 ? -13.249 -8.986 13.437 1.00 56.12 261 PRO A O 1
ATOM 2125 N N . ASP A 1 262 ? -11.200 -9.025 14.334 1.00 53.84 262 ASP A N 1
ATOM 2126 C CA . ASP A 1 262 ? -10.588 -9.786 13.232 1.00 53.84 262 ASP A CA 1
ATOM 2127 C C . ASP A 1 262 ? -10.876 -11.300 13.290 1.00 53.84 262 ASP A C 1
ATOM 2129 O O . ASP A 1 262 ? -10.605 -12.005 12.321 1.00 53.84 262 ASP A O 1
ATOM 2133 N N . LYS A 1 263 ? -11.374 -11.821 14.422 1.00 59.31 263 LYS A N 1
ATOM 2134 C CA . LYS A 1 263 ? -11.606 -13.260 14.654 1.00 59.31 263 LYS A CA 1
ATOM 2135 C C . LYS A 1 263 ? -13.077 -13.626 14.850 1.00 59.31 263 LYS A C 1
ATOM 2137 O O . LYS A 1 263 ? -13.422 -14.780 14.612 1.00 59.31 263 LYS A O 1
ATOM 2142 N N . SER A 1 264 ? -13.921 -12.678 15.259 1.00 58.31 264 SER A N 1
ATOM 2143 C CA . SER A 1 264 ? -15.359 -12.897 15.420 1.00 58.31 264 SER A CA 1
ATOM 2144 C C . SER A 1 264 ? -16.166 -12.097 14.395 1.00 58.31 264 SER A C 1
ATOM 2146 O O . SER A 1 264 ? -16.026 -10.874 14.354 1.00 58.31 264 SER A O 1
ATOM 2148 N N . PRO A 1 265 ? -17.035 -12.747 13.598 1.00 54.56 265 PRO A N 1
ATOM 2149 C CA . PRO A 1 265 ? -18.012 -12.063 12.753 1.00 54.56 265 PRO A CA 1
ATOM 2150 C C . PRO A 1 265 ? -19.249 -11.580 13.535 1.00 54.56 265 PRO A C 1
ATOM 2152 O O . PRO A 1 265 ? -20.115 -10.941 12.946 1.00 54.56 265 PRO A O 1
ATOM 2155 N N . ASP A 1 266 ? -19.355 -11.899 14.832 1.00 59.50 266 ASP A N 1
ATOM 2156 C CA . ASP A 1 266 ? -20.499 -11.547 15.681 1.00 59.50 266 ASP A CA 1
ATOM 2157 C C . ASP A 1 266 ? -20.530 -10.027 15.964 1.00 59.50 266 ASP A C 1
ATOM 2159 O O . ASP A 1 266 ? -19.574 -9.509 16.560 1.00 59.50 266 ASP A O 1
ATOM 2163 N N . PRO A 1 267 ? -21.597 -9.298 15.574 1.00 54.31 267 PRO A N 1
ATOM 2164 C CA . PRO A 1 267 ? -21.748 -7.878 15.894 1.00 54.31 267 PRO A CA 1
ATOM 2165 C C . PRO A 1 267 ? -21.761 -7.603 17.410 1.00 54.31 267 PRO A C 1
ATOM 2167 O O . PRO A 1 267 ? -21.296 -6.538 17.828 1.00 54.31 267 PRO A O 1
ATOM 2170 N N . ASP A 1 268 ? -22.167 -8.578 18.232 1.00 57.56 268 ASP A N 1
ATOM 2171 C CA . ASP A 1 268 ? -22.229 -8.465 19.695 1.00 57.56 268 ASP A CA 1
ATOM 2172 C C . ASP A 1 268 ? -20.875 -8.763 20.371 1.00 57.56 268 ASP A C 1
ATOM 2174 O O . ASP A 1 268 ? -20.684 -8.506 21.565 1.00 57.56 268 ASP A O 1
ATOM 2178 N N . ALA A 1 269 ? -19.875 -9.264 19.628 1.00 67.44 269 ALA A N 1
ATOM 2179 C CA . ALA A 1 269 ? -18.540 -9.531 20.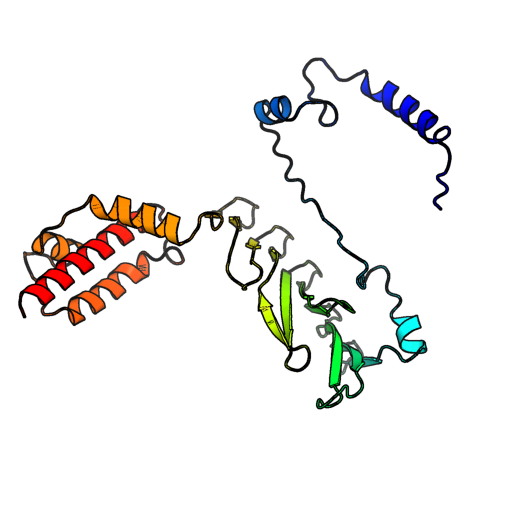176 1.00 67.44 269 ALA A CA 1
ATOM 2180 C C . ALA A 1 269 ? -17.850 -8.253 20.668 1.00 67.44 269 ALA A C 1
ATOM 2182 O O . ALA A 1 269 ? -17.092 -8.286 21.639 1.00 67.44 269 ALA A O 1
ATOM 2183 N N . ASN A 1 270 ? -18.149 -7.118 20.035 1.00 63.25 270 ASN A N 1
ATOM 2184 C CA . ASN A 1 270 ? -17.637 -5.820 20.449 1.00 63.25 270 ASN A CA 1
ATOM 2185 C C . ASN A 1 270 ? -18.236 -5.375 21.797 1.00 63.25 270 ASN A C 1
ATOM 2187 O O . ASN A 1 270 ? -17.533 -4.781 22.612 1.00 63.25 270 ASN A O 1
ATOM 2191 N N . GLU A 1 271 ? -19.503 -5.700 22.069 1.00 66.56 271 GLU A N 1
ATOM 2192 C CA . GLU A 1 271 ? -20.155 -5.396 23.351 1.00 66.56 271 GLU A CA 1
ATOM 2193 C C . GLU A 1 271 ? -19.615 -6.282 24.477 1.00 66.56 271 GLU A C 1
ATOM 2195 O O . GLU A 1 271 ? -19.222 -5.773 25.529 1.00 66.56 271 GLU A O 1
ATOM 2200 N N . LYS A 1 272 ? -19.449 -7.584 24.218 1.00 73.56 272 LYS A N 1
ATOM 2201 C CA . LYS A 1 272 ? -18.800 -8.518 25.156 1.00 73.56 272 LYS A CA 1
ATOM 2202 C C . LYS A 1 272 ? -17.349 -8.134 25.444 1.00 73.56 272 LYS A C 1
ATOM 2204 O O . LYS A 1 272 ? -16.882 -8.255 26.573 1.00 73.56 272 LYS A O 1
ATOM 2209 N N . PHE A 1 273 ? -16.618 -7.632 24.448 1.00 78.25 273 PHE A N 1
ATOM 2210 C CA . PHE A 1 273 ? -15.254 -7.140 24.650 1.00 78.25 273 PHE A CA 1
ATOM 2211 C C . PHE A 1 273 ? -15.221 -5.937 25.608 1.00 78.25 273 PHE A C 1
ATOM 2213 O O . PHE A 1 273 ? -14.362 -5.867 26.490 1.00 78.25 273 PHE A O 1
ATOM 2220 N N . ILE A 1 274 ? -16.177 -5.011 25.468 1.00 72.88 274 ILE A N 1
ATOM 2221 C CA . ILE A 1 274 ? -16.335 -3.857 26.369 1.00 72.88 274 ILE A CA 1
ATOM 2222 C C . ILE A 1 274 ? -16.622 -4.322 27.800 1.00 72.88 274 ILE A C 1
ATOM 2224 O O . ILE A 1 274 ? -16.040 -3.789 28.748 1.00 72.88 274 ILE A O 1
ATOM 2228 N N . GLU A 1 275 ? -17.500 -5.308 27.957 1.00 78.69 275 GLU A N 1
ATOM 2229 C CA . GLU A 1 275 ? -17.879 -5.884 29.248 1.00 78.69 275 GLU A CA 1
ATOM 2230 C C . GLU A 1 275 ? -16.674 -6.518 29.965 1.00 78.69 275 GLU A C 1
ATOM 2232 O O . GLU A 1 275 ? -16.337 -6.152 31.095 1.00 78.69 275 GLU A O 1
ATOM 2237 N N . VAL A 1 276 ? -15.941 -7.379 29.255 1.00 85.31 276 VAL A N 1
ATOM 2238 C CA . VAL A 1 276 ? -14.741 -8.076 29.745 1.00 85.31 276 VAL A CA 1
ATOM 2239 C C . VAL A 1 276 ? -13.614 -7.098 30.105 1.00 85.31 276 VAL A C 1
ATOM 2241 O O . VAL A 1 276 ? -12.909 -7.290 31.100 1.00 85.31 276 VAL A O 1
ATOM 2244 N N . SER A 1 277 ? -13.457 -6.008 29.346 1.00 83.31 277 SER A N 1
ATOM 2245 C CA . SER A 1 277 ? -12.475 -4.960 29.652 1.00 83.31 277 SER A CA 1
ATOM 2246 C C . SER A 1 277 ? -12.793 -4.207 30.944 1.00 83.31 277 SER A C 1
ATOM 2248 O O . SER A 1 277 ? -11.869 -3.871 31.686 1.00 83.31 277 SER A O 1
ATOM 2250 N N . ARG A 1 278 ? -14.072 -3.952 31.249 1.00 78.31 278 ARG A N 1
ATOM 2251 C CA . ARG A 1 278 ? -14.470 -3.293 32.507 1.00 78.31 278 ARG A CA 1
ATOM 2252 C C . ARG A 1 278 ? -14.262 -4.188 33.713 1.00 78.31 278 ARG A C 1
ATOM 2254 O O . ARG A 1 278 ? -13.725 -3.733 34.719 1.00 78.31 278 ARG A O 1
ATOM 2261 N N . ALA A 1 279 ? -14.630 -5.459 33.590 1.00 84.31 279 ALA A N 1
ATOM 2262 C CA . ALA A 1 279 ? -14.403 -6.447 34.633 1.00 84.31 279 ALA A CA 1
ATOM 2263 C C . ALA A 1 279 ? -12.919 -6.511 35.043 1.00 84.31 279 ALA A C 1
ATOM 2265 O O . ALA A 1 279 ? -12.585 -6.461 36.228 1.00 84.31 279 ALA A O 1
ATOM 2266 N N . ARG A 1 280 ? -12.005 -6.504 34.063 1.00 88.19 280 ARG A N 1
ATOM 2267 C CA . ARG A 1 280 ? -10.563 -6.416 34.331 1.00 88.19 280 ARG A CA 1
ATOM 2268 C C . ARG A 1 280 ? -10.192 -5.177 35.145 1.00 88.19 280 ARG A C 1
ATOM 2270 O O . ARG A 1 280 ? -9.443 -5.296 36.108 1.00 88.19 280 ARG A O 1
ATOM 2277 N N . GLU A 1 281 ? -10.659 -3.996 34.754 1.00 83.44 281 GLU A N 1
ATOM 2278 C CA . GLU A 1 281 ? -10.272 -2.751 35.427 1.00 83.44 281 GLU A CA 1
ATOM 2279 C C . GLU A 1 281 ? -10.740 -2.684 36.880 1.00 83.44 281 GLU A C 1
ATOM 2281 O O . GLU A 1 281 ? -9.960 -2.283 37.744 1.00 83.44 281 GLU A O 1
ATOM 2286 N N . VAL A 1 282 ? -11.967 -3.133 37.162 1.00 84.75 282 VAL A N 1
ATOM 2287 C CA . VAL A 1 282 ? -12.493 -3.214 38.533 1.00 84.75 282 VAL A CA 1
ATOM 2288 C C . VAL A 1 282 ? -11.621 -4.130 39.390 1.00 84.75 282 VAL A C 1
ATOM 2290 O O . VAL A 1 282 ? -11.243 -3.760 40.500 1.00 84.75 282 VAL A O 1
ATOM 2293 N N . LEU A 1 283 ? -11.236 -5.296 38.865 1.00 85.81 283 LEU A N 1
ATOM 2294 C CA . LEU A 1 283 ? -10.383 -6.243 39.585 1.00 85.81 283 LEU A CA 1
ATOM 2295 C C . LEU A 1 283 ? -8.967 -5.703 39.804 1.00 85.81 283 LEU A C 1
ATOM 2297 O O . LEU A 1 283 ? -8.411 -5.864 40.887 1.00 85.81 283 LEU A O 1
ATOM 2301 N N . LEU A 1 284 ? -8.378 -5.029 38.814 1.00 86.25 284 LEU A N 1
ATOM 2302 C CA . LEU A 1 284 ? -7.063 -4.406 38.980 1.00 86.25 284 LEU A CA 1
ATOM 2303 C C . LEU A 1 284 ? -7.081 -3.303 40.034 1.00 86.25 284 LEU A C 1
ATOM 2305 O O . LEU A 1 284 ? -6.160 -3.226 40.846 1.00 86.25 284 LEU A O 1
ATOM 2309 N N . ARG A 1 285 ? -8.140 -2.488 40.048 1.00 83.94 285 ARG A N 1
ATOM 2310 C CA . ARG A 1 285 ? -8.337 -1.469 41.075 1.00 83.94 285 ARG A CA 1
ATOM 2311 C C . ARG A 1 285 ? -8.475 -2.106 42.459 1.00 83.94 285 ARG A C 1
ATOM 2313 O O . ARG A 1 285 ? -7.754 -1.708 43.369 1.00 83.94 285 ARG A O 1
ATOM 2320 N N . PHE A 1 286 ? -9.290 -3.151 42.584 1.00 86.75 286 PHE A N 1
ATOM 2321 C CA . PHE A 1 286 ? -9.450 -3.919 43.820 1.00 86.75 286 PHE A CA 1
ATOM 2322 C C . PHE A 1 286 ? -8.107 -4.433 44.369 1.00 86.75 286 PHE A C 1
ATOM 2324 O O . PHE A 1 286 ? -7.800 -4.217 45.536 1.00 86.75 286 PHE A O 1
ATOM 2331 N N . PHE A 1 287 ? -7.252 -5.029 43.531 1.00 84.81 287 PHE A N 1
ATOM 2332 C CA . PHE A 1 287 ? -5.926 -5.492 43.971 1.00 84.81 287 PHE A CA 1
ATOM 2333 C C . PHE A 1 287 ? -4.919 -4.363 44.231 1.00 84.81 287 PHE A C 1
ATOM 2335 O O . PHE A 1 287 ? -3.941 -4.583 44.944 1.00 84.81 287 PHE A O 1
ATOM 2342 N N . SER A 1 288 ? -5.121 -3.174 43.657 1.00 80.62 288 SER A N 1
ATOM 2343 C CA . SER A 1 288 ? -4.289 -2.000 43.949 1.00 80.62 288 SER A CA 1
ATOM 2344 C C . SER A 1 288 ? -4.638 -1.341 45.284 1.00 80.62 288 SER A C 1
ATOM 2346 O O . SER A 1 288 ? -3.745 -0.824 45.940 1.00 80.62 288 SER A O 1
ATOM 2348 N N . GLU A 1 289 ? -5.907 -1.402 45.699 1.00 79.25 289 GLU A N 1
ATOM 2349 C CA . GLU A 1 289 ? -6.405 -0.840 46.963 1.00 79.25 289 GLU A CA 1
ATOM 2350 C C . GLU A 1 289 ? -6.185 -1.788 48.163 1.00 79.25 289 GLU A C 1
ATOM 2352 O O . GLU A 1 289 ? -6.298 -1.362 49.308 1.00 79.25 289 GLU A O 1
ATOM 2357 N N . GLN A 1 290 ? -5.858 -3.065 47.919 1.00 68.19 290 GLN A N 1
ATOM 2358 C CA . GLN A 1 290 ? -5.531 -4.062 48.953 1.00 68.19 290 GLN A CA 1
ATOM 2359 C C . GLN A 1 290 ? -4.033 -4.176 49.294 1.00 68.19 290 GLN A C 1
ATOM 2361 O O . GLN A 1 290 ? -3.675 -4.967 50.170 1.00 68.19 290 GLN A O 1
ATOM 2366 N N . LYS A 1 291 ? -3.161 -3.440 48.597 1.00 54.75 291 LYS A N 1
ATOM 2367 C CA . LYS A 1 291 ? -1.722 -3.353 48.892 1.00 54.75 291 LYS A CA 1
ATOM 2368 C C . LYS A 1 291 ? -1.419 -2.174 49.802 1.00 54.75 291 LYS A C 1
ATOM 2370 O O . LYS A 1 291 ? -0.517 -2.343 50.649 1.00 54.75 291 LYS A O 1
#

Nearest PDB structures (foldseek):
  7vfm-assembly1_A  TM=3.176E-01  e=2.739E-03  Staphylococcus aureus subsp. aureus USA300
  7vfn-assembly1_A  TM=2.723E-01  e=3.810E-03  Staphylococcus aureus subsp. aureus USA300
  7vfm-assembly2_C  TM=2.500E-01  e=8.700E-03  Staphylococcus aureus subsp. aureus USA300
  5z4g-assembly2_B  TM=2.565E-01  e=9.362E-01  Ramazzottius varieornatus

Foldseek 3Di:
DDDDDDDPVVVVVVVVVVVVPPDDPPPDDDPVPDDPVRCVVVVPDDPDDPPPPPDDWDDVVPDPVVVCVVVVQKDKDWDADPVRATAKMWIWGFACDDPPDHTDIQTAWIWGADPVNATAKIWGDTVVAQKIWIWGADSVRATQKIFIWRQPDRHVSDTAGAAWIWGADNVNATAWIWGAHPVNDTAAKTFGADNVRHTLDIDHRPDDPVVVVVVLVVVLVPDDDDLQRLCVLLVNPPSDHQPALVSLVVSLVVLCPCLDVVNDSDPCSVVSNSSNVSSSVNNNVVRVVVD

pLDDT: mean 73.91, std 19.11, range [29.95, 96.06]